Protein AF-A0A7Y9E4H7-F1 (afdb_monomer)

InterPro domains:
  IPR017517 Maleylpyruvate isomerase, mycothiol-dependent enzyme [TIGR03083] (46-193)
  IPR017520 Conserved hypothetical protein CHP03086 [TIGR03086] (47-210)
  IPR024344 Mycothiol-dependent maleylpyruvate isomerase, metal-binding domain [PF11716] (48-154)
  IPR034660 DinB/YfiT-like putative metalloenzymes [G3DSA:1.20.120.450] (36-138)
  IPR034660 DinB/YfiT-like putative metalloenzymes [SSF109854] (39-159)

Secondary structure (DSSP, 8-state):
-----------------HHHHHHTTS--------TTPPPPHHHHHHHHHHHHHHHHHTT--GGGTTSB-SSTT-BHHHHHHHHHHHHHHHHHHHTT----TTSPPPPP-S-HHHHHHHHHHHHHHHHHHHGGG--HHHHHHHHHHHHHHHHHHHHHHT------HHHHHHHHHHHHHH--TTT-TTTS-PPPP--TTS-HHHHHHHHTT---SHHHHT---

Sequence (221 aa):
MTDTRRDARSESAAGTAGGTQAAKAAQSAGTGAAPGSAPSHAVVVLSRALDQAGDVLARVHSDQLRRPTPCRDWDVARLIAHLVAAPTRFLTAVRGEEPDWSAEPPPIGTEWAQVFRNEADDLIHAWHQQGDRAEVRMVDWQTAEFAVHTWDLAQATGQSTRLDQEVAERALAFMAAGLTPENRGDAFAHEVEVEDDAPLYHRLAAYAGRQLDDAWADGTA

Structure (mmCIF, N/CA/C/O backbone):
data_AF-A0A7Y9E4H7-F1
#
_entry.id   AF-A0A7Y9E4H7-F1
#
loop_
_atom_site.group_PDB
_atom_site.id
_atom_site.type_symbol
_atom_site.label_atom_id
_atom_site.label_alt_id
_atom_site.label_comp_id
_atom_site.label_asym_id
_atom_site.label_entity_id
_atom_site.label_seq_id
_atom_site.pdbx_PDB_ins_code
_atom_site.Cartn_x
_atom_site.Cartn_y
_atom_site.Cartn_z
_atom_site.occupancy
_atom_site.B_iso_or_equiv
_atom_site.auth_seq_id
_atom_site.auth_comp_id
_atom_site.auth_asym_id
_atom_site.auth_atom_id
_atom_site.pdbx_PDB_model_num
ATOM 1 N N . MET A 1 1 ? 24.306 -38.245 39.693 1.00 40.00 1 MET A N 1
ATOM 2 C CA . MET A 1 1 ? 23.312 -37.515 40.505 1.00 40.00 1 MET A CA 1
ATOM 3 C C . MET A 1 1 ? 23.872 -36.121 40.755 1.00 40.00 1 MET A C 1
ATOM 5 O O . MET A 1 1 ? 24.442 -35.897 41.806 1.00 40.00 1 MET A O 1
ATOM 9 N N . THR A 1 2 ? 23.939 -35.196 39.790 1.00 35.84 2 THR A N 1
ATOM 10 C CA . THR A 1 2 ? 22.956 -34.835 38.741 1.00 35.84 2 THR A CA 1
ATOM 11 C C . THR A 1 2 ? 21.560 -34.602 39.310 1.00 35.84 2 THR A C 1
ATOM 13 O O . THR A 1 2 ? 20.831 -35.570 39.505 1.00 35.84 2 THR A O 1
ATOM 16 N N . ASP A 1 3 ? 21.190 -33.340 39.519 1.00 32.66 3 ASP A N 1
ATOM 17 C CA . ASP A 1 3 ? 20.269 -32.673 38.590 1.00 32.66 3 ASP A CA 1
ATOM 18 C C . ASP A 1 3 ? 20.521 -31.150 38.588 1.00 32.66 3 ASP A C 1
ATOM 20 O O . ASP A 1 3 ? 20.849 -30.568 39.622 1.00 32.66 3 ASP A O 1
ATOM 24 N N . THR A 1 4 ? 20.392 -30.524 37.420 1.00 41.50 4 THR A N 1
ATOM 25 C CA . THR A 1 4 ? 20.559 -29.083 37.193 1.00 41.50 4 THR A CA 1
ATOM 26 C C . THR A 1 4 ? 19.312 -28.599 36.467 1.00 41.50 4 THR A C 1
ATOM 28 O O . THR A 1 4 ? 19.239 -28.680 35.238 1.00 41.50 4 THR A O 1
ATOM 31 N N . ARG A 1 5 ? 18.322 -28.072 37.199 1.00 37.72 5 ARG A N 1
ATOM 32 C CA . ARG A 1 5 ? 17.156 -27.459 36.553 1.00 37.72 5 ARG A CA 1
ATOM 33 C C . ARG A 1 5 ? 17.491 -26.063 36.044 1.00 37.72 5 ARG A C 1
ATOM 35 O O . ARG A 1 5 ? 17.639 -25.105 36.792 1.00 37.72 5 ARG A O 1
ATOM 42 N N . ARG A 1 6 ? 17.648 -26.024 34.726 1.00 35.19 6 ARG A N 1
ATOM 43 C CA . ARG A 1 6 ? 17.900 -24.871 33.872 1.00 35.19 6 ARG A CA 1
ATOM 44 C C . ARG A 1 6 ? 16.559 -24.225 33.524 1.00 35.19 6 ARG A C 1
ATOM 46 O O . ARG A 1 6 ? 15.794 -24.823 32.771 1.00 35.19 6 ARG A O 1
ATOM 53 N N . ASP A 1 7 ? 16.289 -23.025 34.030 1.00 34.97 7 ASP A N 1
ATOM 54 C CA . ASP A 1 7 ? 15.145 -22.238 33.560 1.00 34.97 7 ASP A CA 1
ATOM 55 C C . ASP A 1 7 ? 15.398 -21.792 32.117 1.00 34.97 7 ASP A C 1
ATOM 57 O O . ASP A 1 7 ? 16.262 -20.958 31.836 1.00 34.97 7 ASP A O 1
ATOM 61 N N . ALA A 1 8 ? 14.650 -22.377 31.184 1.00 32.22 8 ALA A N 1
ATOM 62 C CA . ALA A 1 8 ? 14.652 -21.967 29.791 1.00 32.22 8 ALA A CA 1
ATOM 63 C C . ALA A 1 8 ? 13.715 -20.764 29.623 1.00 32.22 8 ALA A C 1
ATOM 65 O O . ALA A 1 8 ? 12.495 -20.918 29.571 1.00 32.22 8 ALA A O 1
ATOM 66 N N . ARG A 1 9 ? 14.286 -19.560 29.511 1.00 32.06 9 ARG A N 1
ATOM 67 C CA . ARG A 1 9 ? 13.560 -18.430 28.922 1.00 32.06 9 ARG A CA 1
ATOM 68 C C . ARG A 1 9 ? 13.364 -18.720 27.436 1.00 32.06 9 ARG A C 1
ATOM 70 O O . ARG A 1 9 ? 14.337 -18.948 26.725 1.00 32.06 9 ARG A O 1
ATOM 77 N N . SER A 1 10 ? 12.117 -18.711 26.985 1.00 31.67 10 SER A N 1
ATOM 78 C CA . SER A 1 10 ? 11.772 -18.735 25.567 1.00 31.67 10 SER A CA 1
ATOM 79 C C . SER A 1 10 ? 12.067 -17.365 24.954 1.00 31.67 10 SER A C 1
ATOM 81 O O . SER A 1 10 ? 11.308 -16.417 25.159 1.00 31.67 10 SER A O 1
ATOM 83 N N . GLU A 1 11 ? 13.172 -17.253 24.224 1.00 28.88 11 GLU A N 1
ATOM 84 C CA . GLU A 1 11 ? 13.438 -16.093 23.375 1.00 28.88 11 GLU A CA 1
ATOM 85 C C . GLU A 1 11 ? 12.547 -16.182 22.130 1.00 28.88 11 GLU A C 1
ATOM 87 O O . GLU A 1 11 ? 12.664 -17.113 21.334 1.00 28.88 11 GLU A O 1
ATOM 92 N N . SER A 1 12 ? 11.624 -15.229 21.984 1.00 31.84 12 SER A N 1
ATOM 93 C CA . SER A 1 12 ? 10.852 -15.063 20.752 1.00 31.84 12 SER A CA 1
ATOM 94 C C . SER A 1 12 ? 11.709 -14.299 19.747 1.00 31.84 12 SER A C 1
ATOM 96 O O . SER A 1 12 ? 11.997 -13.118 19.951 1.00 31.84 12 SER A O 1
ATOM 98 N N . ALA A 1 13 ? 12.147 -14.973 18.686 1.00 27.62 13 ALA A N 1
ATOM 99 C CA . ALA A 1 13 ? 12.862 -14.333 17.591 1.00 27.62 13 ALA A CA 1
ATOM 100 C C . ALA A 1 13 ? 11.860 -13.584 16.699 1.00 27.62 13 ALA A C 1
ATOM 102 O O . ALA A 1 13 ? 11.118 -14.198 15.936 1.00 27.62 13 ALA A O 1
ATOM 103 N N . ALA A 1 14 ? 11.837 -12.253 16.798 1.00 32.34 14 ALA A N 1
ATOM 104 C CA . ALA A 1 14 ? 11.083 -11.415 15.874 1.00 32.34 14 ALA A CA 1
ATOM 105 C C . ALA A 1 14 ? 11.707 -11.506 14.468 1.00 32.34 14 ALA A C 1
ATOM 107 O O . ALA A 1 14 ? 12.864 -11.131 14.277 1.00 32.34 14 ALA A O 1
ATOM 108 N N . GLY A 1 15 ? 10.951 -12.020 13.495 1.00 31.22 15 GLY A N 1
ATOM 109 C CA . GLY A 1 15 ? 11.410 -12.167 12.113 1.00 31.22 15 GLY A CA 1
ATOM 110 C C . GLY A 1 15 ? 11.524 -10.818 11.400 1.00 31.22 15 GLY A C 1
ATOM 111 O O . GLY A 1 15 ? 10.524 -10.138 11.193 1.00 31.22 15 GLY A O 1
ATOM 112 N N . THR A 1 16 ? 12.741 -10.441 11.004 1.00 39.91 16 THR A N 1
ATOM 113 C CA . THR A 1 16 ? 13.072 -9.158 10.346 1.00 39.91 16 THR A CA 1
ATOM 114 C C . THR A 1 16 ? 13.624 -9.326 8.920 1.00 39.91 16 THR A C 1
ATOM 116 O O . THR A 1 16 ? 14.211 -8.407 8.355 1.00 39.91 16 THR A O 1
ATOM 119 N N . ALA A 1 17 ? 13.446 -10.501 8.304 1.00 37.03 17 ALA A N 1
ATOM 120 C CA . ALA A 1 17 ? 14.095 -10.857 7.035 1.00 37.03 17 ALA A CA 1
ATOM 121 C C . ALA A 1 17 ? 13.479 -10.221 5.766 1.00 37.03 17 ALA A C 1
ATOM 123 O O . ALA A 1 17 ? 14.134 -10.193 4.724 1.00 37.03 17 ALA A O 1
ATOM 124 N N . GLY A 1 18 ? 12.246 -9.706 5.845 1.00 36.25 18 GLY A N 1
ATOM 125 C CA . GLY A 1 18 ? 11.418 -9.327 4.691 1.00 36.25 18 GLY A CA 1
ATOM 126 C C . GLY A 1 18 ? 12.025 -8.321 3.715 1.00 36.25 18 GLY A C 1
ATOM 127 O O . GLY A 1 18 ? 12.368 -8.673 2.584 1.00 36.25 18 GLY A O 1
ATOM 128 N N . GLY A 1 19 ? 12.171 -7.065 4.151 1.00 36.81 19 GLY A N 1
ATOM 129 C CA . GLY A 1 19 ? 12.617 -5.970 3.277 1.00 36.81 19 GLY A CA 1
ATOM 130 C C . GLY A 1 19 ? 13.996 -6.216 2.653 1.00 36.81 19 GLY A C 1
ATOM 131 O O . GLY A 1 19 ? 14.230 -5.891 1.491 1.00 36.81 19 GLY A O 1
ATOM 132 N N . THR A 1 20 ? 14.887 -6.890 3.384 1.00 42.06 20 THR A N 1
ATOM 133 C CA . THR A 1 20 ? 16.251 -7.219 2.942 1.00 42.06 20 THR A CA 1
ATOM 134 C C . THR A 1 20 ? 16.289 -8.184 1.752 1.00 42.06 20 THR A C 1
ATOM 136 O O . THR A 1 20 ? 17.256 -8.171 0.986 1.00 42.06 20 THR A O 1
ATOM 139 N N . GLN A 1 21 ? 15.275 -9.039 1.581 1.00 41.25 21 GLN A N 1
ATOM 140 C CA . GLN A 1 21 ? 15.249 -10.034 0.505 1.00 41.25 21 GLN A CA 1
ATOM 141 C C . GLN A 1 21 ? 14.681 -9.453 -0.799 1.00 41.25 21 GLN A C 1
ATOM 143 O O . GLN A 1 21 ? 15.264 -9.686 -1.858 1.00 41.25 21 GLN A O 1
ATOM 148 N N . ALA A 1 22 ? 13.648 -8.606 -0.720 1.00 40.47 22 ALA A N 1
ATOM 149 C CA . ALA A 1 22 ? 13.145 -7.842 -1.867 1.00 40.47 22 ALA A CA 1
ATOM 150 C C . ALA A 1 22 ? 14.181 -6.820 -2.381 1.00 40.47 22 ALA A C 1
ATOM 152 O O . ALA A 1 22 ? 14.473 -6.774 -3.578 1.00 40.47 22 ALA A O 1
ATOM 153 N N . ALA A 1 23 ? 14.828 -6.073 -1.476 1.00 38.12 23 ALA A N 1
ATOM 154 C CA . ALA A 1 23 ? 15.816 -5.042 -1.820 1.00 38.12 23 ALA A CA 1
ATOM 155 C C . ALA A 1 23 ? 17.041 -5.570 -2.599 1.00 38.12 23 ALA A C 1
ATOM 157 O O . ALA A 1 23 ? 17.666 -4.827 -3.361 1.00 38.12 23 ALA A O 1
ATOM 158 N N . LYS A 1 24 ? 17.388 -6.858 -2.448 1.00 36.28 24 LYS A N 1
ATOM 159 C CA . LYS A 1 24 ? 18.502 -7.500 -3.172 1.00 36.28 24 LYS A CA 1
ATOM 160 C C . LYS A 1 24 ? 18.203 -7.789 -4.646 1.00 36.28 24 LYS A C 1
ATOM 162 O O . LYS A 1 24 ? 19.140 -8.006 -5.409 1.00 36.28 24 LYS A O 1
ATOM 167 N N . ALA A 1 25 ? 16.938 -7.779 -5.067 1.00 40.50 25 ALA A N 1
ATOM 168 C CA . ALA A 1 25 ? 16.544 -8.102 -6.440 1.00 40.50 25 ALA A CA 1
ATOM 169 C C . ALA A 1 25 ? 16.564 -6.898 -7.409 1.00 40.50 25 ALA A C 1
ATOM 171 O O . ALA A 1 25 ? 16.335 -7.091 -8.607 1.00 40.50 25 ALA A O 1
ATOM 172 N N . ALA A 1 26 ? 16.808 -5.677 -6.915 1.00 40.12 26 ALA A N 1
ATOM 173 C CA . ALA A 1 26 ? 16.681 -4.421 -7.671 1.00 40.12 26 ALA A CA 1
ATOM 174 C C . ALA A 1 26 ? 18.017 -3.783 -8.123 1.00 40.12 26 ALA A C 1
ATOM 176 O O . ALA A 1 26 ? 18.019 -2.796 -8.841 1.00 40.12 26 ALA A O 1
ATOM 177 N N . GLN A 1 27 ? 19.181 -4.304 -7.728 1.00 37.53 27 GLN A N 1
ATOM 178 C CA . GLN A 1 27 ? 20.438 -3.543 -7.841 1.00 37.53 27 GLN A CA 1
ATOM 179 C C . GLN A 1 27 ? 21.260 -3.850 -9.113 1.00 37.53 27 GLN A C 1
ATOM 181 O O . GLN A 1 27 ? 22.191 -4.652 -9.055 1.00 37.53 27 GLN A O 1
ATOM 186 N N . SER A 1 28 ? 20.997 -3.161 -10.240 1.00 33.50 28 SER A N 1
ATOM 187 C CA . SER A 1 28 ? 21.985 -3.026 -11.342 1.00 33.50 28 SER A CA 1
ATOM 188 C C . SER A 1 28 ? 21.694 -1.909 -12.381 1.00 33.50 28 SER A C 1
ATOM 190 O O . SER A 1 28 ? 20.863 -2.134 -13.250 1.00 33.50 28 SER A O 1
ATOM 192 N N . ALA A 1 29 ? 22.455 -0.791 -12.329 1.00 41.09 29 ALA A N 1
ATOM 193 C CA . ALA A 1 29 ? 22.808 0.227 -13.374 1.00 41.09 29 ALA A CA 1
ATOM 194 C C . ALA A 1 29 ? 21.744 0.686 -14.429 1.00 41.09 29 ALA A C 1
ATOM 196 O O . ALA A 1 29 ? 21.085 -0.130 -15.048 1.00 41.09 29 ALA A O 1
ATOM 197 N N . GLY A 1 30 ? 21.552 1.958 -14.829 1.00 33.53 30 GLY A N 1
ATOM 198 C CA . GLY A 1 30 ? 22.452 3.126 -14.959 1.00 33.53 30 GLY A CA 1
ATOM 199 C C . GLY A 1 30 ? 22.575 3.558 -16.453 1.00 33.53 30 GLY A C 1
ATOM 200 O O . GLY A 1 30 ? 22.536 2.693 -17.316 1.00 33.53 30 GLY A O 1
ATOM 201 N N . THR A 1 31 ? 22.726 4.825 -16.891 1.00 35.41 31 THR A N 1
ATOM 202 C CA . THR A 1 31 ? 22.898 6.135 -16.214 1.00 35.41 31 THR A CA 1
ATOM 203 C C . THR A 1 31 ? 22.593 7.345 -17.150 1.00 35.41 31 THR A C 1
ATOM 205 O O . THR A 1 31 ? 23.155 7.399 -18.239 1.00 35.41 31 THR A O 1
ATOM 208 N N . GLY A 1 32 ? 21.886 8.390 -16.675 1.00 37.16 32 GLY A N 1
ATOM 209 C CA . GLY A 1 32 ? 22.020 9.799 -17.149 1.00 37.16 32 GLY A CA 1
ATOM 210 C C . GLY A 1 32 ? 21.119 10.333 -18.293 1.00 37.16 32 GLY A C 1
ATOM 211 O O . GLY A 1 32 ? 21.291 9.938 -19.439 1.00 37.16 32 GLY A O 1
ATOM 212 N N . ALA A 1 33 ? 20.254 11.327 -18.004 1.00 39.59 33 ALA A N 1
ATOM 213 C CA . ALA A 1 33 ? 19.541 12.182 -18.981 1.00 39.59 33 ALA A CA 1
ATOM 214 C C . ALA A 1 33 ? 19.033 13.507 -18.338 1.00 39.59 33 ALA A C 1
ATOM 216 O O . ALA A 1 33 ? 19.256 13.731 -17.148 1.00 39.59 33 ALA A O 1
ATOM 217 N N . ALA A 1 34 ? 18.427 14.398 -19.138 1.00 35.53 34 ALA A N 1
ATOM 218 C CA . ALA A 1 34 ? 18.193 15.830 -18.863 1.00 35.53 34 ALA A CA 1
ATOM 219 C C . ALA A 1 34 ? 16.843 16.178 -18.173 1.00 35.53 34 ALA A C 1
ATOM 221 O O . ALA A 1 34 ? 15.894 15.404 -18.274 1.00 35.53 34 ALA A O 1
ATOM 222 N N . PRO A 1 35 ? 16.712 17.358 -17.522 1.00 40.03 35 PRO A N 1
ATOM 223 C CA . PRO A 1 35 ? 15.463 17.776 -16.876 1.00 40.03 35 PRO A CA 1
ATOM 224 C C . PRO A 1 35 ? 14.371 18.174 -17.885 1.00 40.03 35 PRO A C 1
ATOM 226 O O . PRO A 1 35 ? 14.614 18.998 -18.768 1.00 40.03 35 PRO A O 1
ATOM 229 N N . GLY A 1 36 ? 13.150 17.657 -17.694 1.00 47.09 36 GLY A N 1
ATOM 230 C CA . GLY A 1 36 ? 11.939 18.144 -18.374 1.00 47.09 36 GLY A CA 1
ATOM 231 C C . GLY A 1 36 ? 11.057 17.104 -19.077 1.00 47.09 36 GLY A C 1
ATOM 232 O O . GLY A 1 36 ? 10.118 17.513 -19.760 1.00 47.09 36 GLY A O 1
ATOM 233 N N . SER A 1 37 ? 11.317 15.797 -18.951 1.00 54.16 37 SER A N 1
ATOM 234 C CA . SER A 1 37 ? 10.385 14.774 -19.451 1.00 54.16 37 SER A CA 1
ATOM 235 C C . SER A 1 37 ? 9.162 14.611 -18.537 1.00 54.16 37 SER A C 1
ATOM 237 O O . SER A 1 37 ? 9.192 14.945 -17.351 1.00 54.16 37 SER A O 1
ATOM 239 N N . ALA A 1 38 ? 8.053 14.132 -19.107 1.00 59.06 38 ALA A N 1
ATOM 240 C CA . ALA A 1 38 ? 6.873 13.761 -18.328 1.00 59.06 38 ALA A CA 1
ATOM 241 C C . ALA A 1 38 ? 7.191 12.544 -17.435 1.00 59.06 38 ALA A C 1
ATOM 243 O O . ALA A 1 38 ? 7.988 11.698 -17.851 1.00 59.06 38 ALA A O 1
ATOM 244 N N . PRO A 1 39 ? 6.576 12.416 -16.243 1.00 64.69 39 PRO A N 1
ATOM 245 C CA . PRO A 1 39 ? 6.778 11.247 -15.394 1.00 64.69 39 PRO A CA 1
ATOM 246 C C . PRO A 1 39 ? 6.479 9.955 -16.151 1.00 64.69 39 PRO A C 1
ATOM 248 O O . PRO A 1 39 ? 5.513 9.872 -16.915 1.00 64.69 39 PRO A O 1
ATOM 251 N N . SER A 1 40 ? 7.299 8.929 -15.916 1.00 84.62 40 SER A N 1
ATOM 252 C CA . SER A 1 40 ? 7.021 7.604 -16.461 1.00 84.62 40 SER A CA 1
ATOM 253 C C . SER A 1 40 ? 5.686 7.094 -15.913 1.00 84.62 40 SER A C 1
ATOM 255 O O . SER A 1 40 ? 5.302 7.389 -14.779 1.00 84.62 40 SER A O 1
ATOM 257 N N . HIS A 1 41 ? 4.972 6.297 -16.710 1.00 92.50 41 HIS A N 1
ATOM 258 C CA . HIS A 1 41 ? 3.661 5.768 -16.318 1.00 92.50 41 HIS A CA 1
ATOM 259 C C . HIS A 1 41 ? 3.702 4.994 -14.988 1.00 92.50 41 HIS A C 1
ATOM 261 O O . HIS A 1 41 ? 2.767 5.069 -14.198 1.00 92.50 41 HIS A O 1
ATOM 267 N N . ALA A 1 42 ? 4.824 4.330 -14.689 1.00 95.00 42 ALA A N 1
ATOM 268 C CA . ALA A 1 42 ? 5.050 3.679 -13.400 1.00 95.00 42 ALA A CA 1
ATOM 269 C C . ALA A 1 42 ? 5.000 4.673 -12.223 1.00 95.00 42 ALA A C 1
ATOM 271 O O . ALA A 1 42 ? 4.349 4.390 -11.223 1.00 95.00 42 ALA A O 1
ATOM 272 N N . VAL A 1 43 ? 5.612 5.860 -12.347 1.00 96.56 43 VAL A N 1
ATOM 273 C CA . VAL A 1 43 ? 5.583 6.898 -11.294 1.00 96.56 43 VAL A CA 1
ATOM 274 C C . VAL A 1 43 ? 4.168 7.463 -11.120 1.00 96.56 43 VAL A C 1
ATOM 276 O O . VAL A 1 43 ? 3.743 7.723 -9.998 1.00 96.56 43 VAL A O 1
ATOM 279 N N . VAL A 1 44 ? 3.395 7.570 -12.206 1.00 96.62 44 VAL A N 1
ATOM 280 C CA . VAL A 1 44 ? 1.976 7.976 -12.155 1.00 96.62 44 VAL A CA 1
ATOM 281 C C . VAL A 1 44 ? 1.102 6.932 -11.442 1.00 96.62 44 VAL A C 1
ATOM 283 O O . VAL A 1 44 ? 0.135 7.300 -10.775 1.00 96.62 44 VAL A O 1
ATOM 286 N N . VAL A 1 45 ? 1.413 5.637 -11.559 1.00 98.19 45 VAL A N 1
ATOM 287 C CA . VAL A 1 45 ? 0.708 4.579 -10.809 1.00 98.19 45 VAL A CA 1
ATOM 288 C C . VAL A 1 45 ? 1.174 4.529 -9.350 1.00 98.19 45 VAL A C 1
ATOM 290 O O . VAL A 1 45 ? 0.330 4.426 -8.464 1.00 98.19 45 VAL A O 1
ATOM 293 N N . LEU A 1 46 ? 2.469 4.714 -9.070 1.00 98.56 46 LEU A N 1
ATOM 294 C CA . LEU A 1 46 ? 2.979 4.843 -7.699 1.00 98.56 46 LEU A CA 1
ATOM 295 C C . LEU A 1 46 ? 2.334 6.024 -6.956 1.00 98.56 46 LEU A C 1
ATOM 297 O O . LEU A 1 46 ? 1.944 5.867 -5.803 1.00 98.56 46 LEU A O 1
ATOM 301 N N . SER A 1 47 ? 2.166 7.180 -7.610 1.00 98.56 47 SER A N 1
ATOM 302 C CA . SER A 1 47 ? 1.463 8.330 -7.021 1.00 98.56 47 SER A CA 1
ATOM 303 C C . SER A 1 47 ? 0.053 7.941 -6.578 1.00 98.56 47 SER A C 1
ATOM 305 O O . SER A 1 47 ? -0.320 8.190 -5.439 1.00 98.56 47 SER A O 1
ATOM 307 N N . ARG A 1 48 ? -0.696 7.229 -7.432 1.00 98.69 48 ARG A N 1
ATOM 308 C CA . ARG A 1 48 ? -2.047 6.744 -7.107 1.00 98.69 48 ARG A CA 1
ATOM 309 C C . ARG A 1 48 ? -2.051 5.701 -5.987 1.00 98.69 48 ARG A C 1
ATOM 3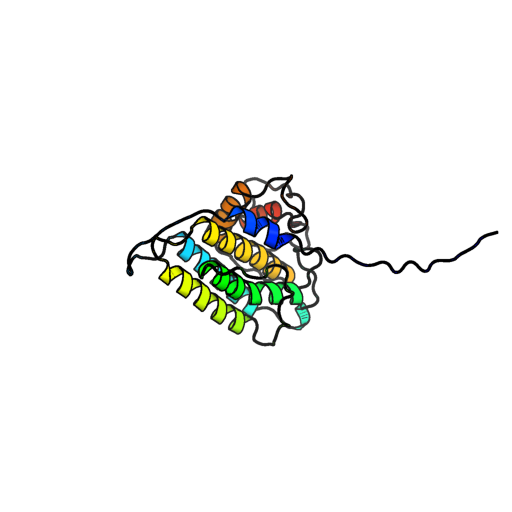11 O O . ARG A 1 48 ? -2.961 5.714 -5.162 1.00 98.69 48 ARG A O 1
ATOM 318 N N . ALA A 1 49 ? -1.029 4.843 -5.917 1.00 98.81 49 ALA A N 1
ATOM 319 C CA . ALA A 1 49 ? -0.841 3.886 -4.824 1.00 98.81 49 ALA A CA 1
ATOM 320 C C . ALA A 1 49 ? -0.592 4.585 -3.472 1.00 98.81 49 ALA A C 1
ATOM 322 O O . ALA A 1 49 ? -1.123 4.153 -2.449 1.00 98.81 49 ALA A O 1
ATOM 323 N N . LEU A 1 50 ? 0.169 5.684 -3.473 1.00 98.88 50 LEU A N 1
ATOM 324 C CA . LEU A 1 50 ? 0.391 6.531 -2.300 1.00 98.88 50 LEU A CA 1
ATOM 325 C C . LEU A 1 50 ? -0.876 7.313 -1.922 1.00 98.88 50 LEU A C 1
ATOM 327 O O . LEU A 1 50 ? -1.256 7.314 -0.753 1.00 98.88 50 LEU A O 1
ATOM 331 N N . ASP A 1 51 ? -1.575 7.912 -2.889 1.00 98.75 51 ASP A N 1
ATOM 332 C CA . ASP A 1 51 ? -2.816 8.657 -2.649 1.00 98.75 51 ASP A CA 1
ATOM 333 C C . ASP A 1 51 ? -3.854 7.783 -1.927 1.00 98.75 51 ASP A C 1
ATOM 335 O O . ASP A 1 51 ? -4.329 8.151 -0.850 1.00 98.75 51 ASP A O 1
ATOM 339 N N . GLN A 1 52 ? -4.143 6.583 -2.452 1.00 98.44 52 GLN A N 1
ATOM 340 C CA . GLN A 1 52 ? -5.101 5.661 -1.826 1.00 98.44 52 GLN A CA 1
ATOM 341 C C . GLN A 1 52 ? -4.645 5.177 -0.436 1.00 98.44 52 GLN A C 1
ATOM 343 O O . GLN A 1 52 ? -5.483 5.006 0.453 1.00 98.44 52 GLN A O 1
ATOM 348 N N . ALA A 1 53 ? -3.335 5.009 -0.211 1.00 98.81 53 ALA A N 1
ATOM 349 C CA . ALA A 1 53 ? -2.784 4.651 1.096 1.00 98.81 53 ALA A CA 1
ATOM 350 C C . ALA A 1 53 ? -3.025 5.767 2.124 1.00 98.81 53 ALA A C 1
ATOM 352 O O . ALA A 1 53 ? -3.528 5.513 3.220 1.00 98.81 53 ALA A O 1
ATOM 353 N N . GLY A 1 54 ? -2.744 7.021 1.752 1.00 98.75 54 GLY A N 1
ATOM 354 C CA . GLY A 1 54 ? -3.009 8.199 2.581 1.00 98.75 54 GLY A CA 1
ATOM 355 C C . GLY A 1 54 ? -4.499 8.389 2.884 1.00 98.75 54 GLY A C 1
ATOM 356 O O . GLY A 1 54 ? -4.865 8.850 3.971 1.00 98.75 54 GLY A O 1
ATOM 357 N N . ASP A 1 55 ? -5.360 8.006 1.945 1.00 98.62 55 ASP A N 1
ATOM 358 C CA . ASP A 1 55 ? -6.815 8.044 2.065 1.00 98.62 55 ASP A CA 1
ATOM 359 C C . ASP A 1 55 ? -7.354 6.990 3.050 1.00 98.62 55 ASP A C 1
ATOM 361 O O . ASP A 1 55 ? -8.214 7.294 3.880 1.00 98.62 55 ASP A O 1
ATOM 365 N N . VAL A 1 56 ? -6.832 5.759 3.008 1.00 98.69 56 VAL A N 1
ATOM 366 C CA . VAL A 1 56 ? -7.172 4.692 3.970 1.00 98.69 56 VAL A CA 1
ATOM 367 C C . VAL A 1 56 ? -6.613 5.015 5.361 1.00 98.69 56 VAL A C 1
ATOM 369 O O . VAL A 1 56 ? -7.329 4.879 6.355 1.00 98.69 56 VAL A O 1
ATOM 372 N N . LEU A 1 57 ? -5.379 5.530 5.442 1.00 98.62 57 LEU A N 1
ATOM 373 C CA . LEU A 1 57 ? -4.748 5.996 6.685 1.00 98.62 57 LEU A CA 1
ATOM 374 C C . LEU A 1 57 ? -5.550 7.109 7.376 1.00 98.62 57 LEU A C 1
ATOM 376 O O . LEU A 1 57 ? -5.664 7.118 8.602 1.00 98.62 57 LEU A O 1
ATOM 380 N N . ALA A 1 58 ? -6.122 8.040 6.607 1.00 98.31 58 ALA A N 1
ATOM 381 C CA . ALA A 1 58 ? -6.913 9.155 7.134 1.00 98.31 58 ALA A CA 1
ATOM 382 C C . ALA A 1 58 ? -8.261 8.733 7.748 1.00 98.31 58 ALA A C 1
ATOM 384 O O . ALA A 1 58 ? -8.868 9.517 8.474 1.00 98.31 58 ALA A O 1
ATOM 385 N N . ARG A 1 59 ? -8.728 7.513 7.458 1.00 97.88 59 ARG A N 1
ATOM 386 C CA . ARG A 1 59 ? -10.005 6.960 7.938 1.00 97.88 59 ARG A CA 1
ATOM 387 C C . ARG A 1 59 ? -9.847 5.984 9.110 1.00 97.88 59 ARG A C 1
ATOM 389 O O . ARG A 1 59 ? -10.851 5.485 9.611 1.00 97.88 59 ARG A O 1
ATOM 396 N N . VAL A 1 60 ? -8.620 5.719 9.570 1.00 98.25 60 VAL A N 1
ATOM 397 C CA . VAL A 1 60 ? -8.393 4.857 10.740 1.00 98.25 60 VAL A CA 1
ATOM 398 C C . VAL A 1 60 ? -8.774 5.582 12.031 1.00 98.25 60 VAL A C 1
ATOM 400 O O . VAL A 1 60 ? -8.340 6.704 12.283 1.00 98.25 60 VAL A O 1
ATOM 403 N N . HIS A 1 61 ? -9.532 4.908 12.892 1.00 95.75 61 HIS A N 1
ATOM 404 C CA . HIS A 1 61 ? -9.862 5.380 14.234 1.00 95.75 61 HIS A CA 1
ATOM 405 C C . HIS A 1 61 ? -8.938 4.768 15.302 1.00 95.75 61 HIS A C 1
ATOM 407 O O . HIS A 1 61 ? -8.467 3.634 15.190 1.00 95.75 61 HIS A O 1
ATOM 413 N N . SER 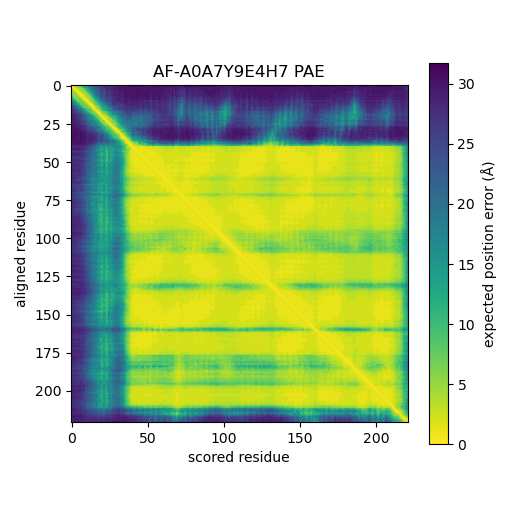A 1 62 ? -8.671 5.515 16.377 1.00 95.75 62 SER A N 1
ATOM 414 C CA . SER A 1 62 ? -7.693 5.130 17.407 1.00 95.75 62 SER A CA 1
ATOM 415 C C . SER A 1 62 ? -8.093 3.903 18.245 1.00 95.75 62 SER A C 1
ATOM 417 O O . SER A 1 62 ? -7.232 3.253 18.838 1.00 95.75 62 SER A O 1
ATOM 419 N N . ASP A 1 63 ? -9.375 3.534 18.268 1.00 96.75 63 ASP A N 1
ATOM 420 C CA . ASP A 1 63 ? -9.876 2.296 18.875 1.00 96.75 63 ASP A CA 1
ATOM 421 C C . ASP A 1 63 ? -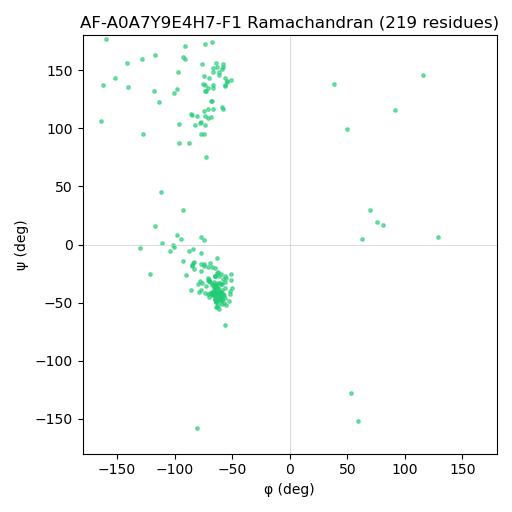9.557 1.045 18.032 1.00 96.75 63 ASP A C 1
ATOM 423 O O . ASP A 1 63 ? -9.549 -0.072 18.555 1.00 96.75 63 ASP A O 1
ATOM 427 N N . GLN A 1 64 ? -9.233 1.222 16.747 1.00 97.56 64 GLN A N 1
ATOM 428 C CA . GLN A 1 64 ? -8.881 0.144 15.819 1.00 97.56 64 GLN A CA 1
ATOM 429 C C . GLN A 1 64 ? -7.410 -0.280 15.917 1.00 97.56 64 GLN A C 1
ATOM 431 O O . GLN A 1 64 ? -7.065 -1.357 15.444 1.00 97.56 64 GLN A O 1
ATOM 436 N N . LEU A 1 65 ? -6.551 0.517 16.563 1.00 97.62 65 LEU A N 1
ATOM 437 C CA . LEU A 1 65 ? -5.088 0.355 16.558 1.00 97.62 65 LEU A CA 1
ATOM 438 C C . LEU A 1 65 ? -4.577 -1.021 17.026 1.00 97.62 65 LEU A C 1
ATOM 440 O O . LEU A 1 65 ? -3.518 -1.447 16.586 1.00 97.62 65 LEU A O 1
ATOM 444 N N . ARG A 1 66 ? -5.324 -1.731 17.884 1.00 97.69 66 ARG A N 1
ATOM 445 C CA . ARG A 1 66 ? -4.966 -3.080 18.373 1.00 97.69 66 ARG A CA 1
ATOM 446 C C . ARG A 1 66 ? -5.654 -4.228 17.620 1.00 97.69 66 ARG A C 1
ATOM 448 O O . ARG A 1 66 ? -5.616 -5.364 18.090 1.00 97.69 66 ARG A O 1
ATOM 455 N N . ARG A 1 67 ? -6.363 -3.954 16.520 1.00 97.12 67 ARG A N 1
ATOM 456 C CA . ARG A 1 67 ? -6.961 -5.014 15.693 1.00 97.12 67 ARG A CA 1
ATOM 457 C C . ARG A 1 67 ? -5.849 -5.781 14.964 1.00 97.12 67 ARG A C 1
ATOM 459 O O . ARG A 1 67 ? -4.880 -5.143 14.550 1.00 97.12 67 ARG A O 1
ATOM 466 N N . PRO A 1 68 ? -5.972 -7.110 14.795 1.00 96.25 68 PRO A N 1
ATOM 467 C CA . PRO A 1 68 ? -5.072 -7.865 13.931 1.00 96.25 68 PRO A CA 1
ATOM 468 C C . PRO A 1 68 ? -5.232 -7.410 12.476 1.00 96.25 68 PRO A C 1
ATOM 470 O O . PRO A 1 68 ? -6.288 -6.901 12.095 1.00 96.25 68 PRO A O 1
ATOM 473 N N . THR A 1 69 ? -4.199 -7.626 11.665 1.00 95.88 69 THR A N 1
ATOM 474 C CA . THR A 1 69 ? -4.235 -7.378 10.216 1.00 95.88 69 THR A CA 1
ATOM 475 C C . THR A 1 69 ? -4.023 -8.683 9.436 1.00 95.88 69 THR A C 1
ATOM 477 O O . THR A 1 69 ? -3.539 -9.658 10.018 1.00 95.88 69 THR A O 1
ATOM 480 N N . PRO A 1 70 ? -4.350 -8.736 8.130 1.00 94.31 70 PRO A N 1
ATOM 481 C CA . PRO A 1 70 ? -4.002 -9.880 7.283 1.00 94.31 70 PRO A CA 1
ATOM 482 C C . PRO A 1 70 ? -2.482 -10.091 7.145 1.00 94.31 70 PRO A C 1
ATOM 484 O O . PRO A 1 70 ? -2.034 -11.214 6.903 1.00 94.31 70 PRO A O 1
ATOM 487 N N . CYS A 1 71 ? -1.671 -9.045 7.350 1.00 94.06 71 CYS A N 1
ATOM 488 C CA . CYS A 1 71 ? -0.236 -9.193 7.567 1.00 94.06 71 CYS A CA 1
ATOM 489 C C . CYS A 1 71 ? -0.002 -9.803 8.958 1.00 94.06 71 CYS A C 1
ATOM 491 O O . CYS A 1 71 ? -0.222 -9.155 9.985 1.00 94.06 71 CYS A O 1
ATOM 493 N N . ARG A 1 72 ? 0.426 -11.073 9.007 1.00 89.62 72 ARG A N 1
ATOM 494 C CA . ARG A 1 72 ? 0.587 -11.785 10.283 1.00 89.62 72 ARG A CA 1
ATOM 495 C C . ARG A 1 72 ? 1.562 -11.065 11.221 1.00 89.62 72 ARG A C 1
ATOM 497 O O . ARG A 1 72 ? 2.457 -10.346 10.786 1.00 89.62 72 ARG A O 1
ATOM 504 N N . ASP A 1 73 ? 1.398 -11.306 12.519 1.00 89.69 73 ASP A N 1
ATOM 505 C CA . ASP A 1 73 ? 2.223 -10.739 13.595 1.00 89.69 73 ASP A CA 1
ATOM 506 C C . ASP A 1 73 ? 2.169 -9.193 13.710 1.00 89.69 73 ASP A C 1
ATOM 508 O O . ASP A 1 73 ? 2.893 -8.609 14.522 1.00 89.69 73 ASP A O 1
ATOM 512 N N . TRP A 1 74 ? 1.328 -8.515 12.914 1.00 94.94 74 TRP A N 1
ATOM 513 C CA . TRP A 1 74 ? 1.148 -7.061 12.912 1.00 94.94 74 TRP A CA 1
ATOM 514 C C . TRP A 1 74 ? -0.288 -6.690 13.302 1.00 94.94 74 TRP A C 1
ATOM 516 O O . TRP A 1 74 ? -1.264 -7.222 12.760 1.00 94.94 74 TRP A O 1
ATOM 526 N N . ASP A 1 75 ? -0.409 -5.739 14.228 1.00 97.06 75 ASP A N 1
ATOM 527 C CA . ASP A 1 75 ? -1.649 -5.010 14.480 1.00 97.06 75 ASP A CA 1
ATOM 528 C C . ASP A 1 75 ? -1.721 -3.737 13.617 1.00 97.06 75 ASP A C 1
ATOM 530 O O . ASP A 1 75 ? -0.760 -3.349 12.943 1.00 97.06 75 ASP A O 1
ATOM 534 N N . VAL A 1 76 ? -2.885 -3.084 13.619 1.00 97.94 76 VAL A N 1
ATOM 535 C CA . VAL A 1 76 ? -3.113 -1.844 12.860 1.00 97.94 76 VAL A CA 1
ATOM 536 C C . VAL A 1 76 ? -2.096 -0.756 13.232 1.00 97.94 76 VAL A C 1
ATOM 538 O O . VAL A 1 76 ? -1.623 -0.048 12.347 1.00 97.94 76 VAL A O 1
ATOM 541 N N . ALA A 1 77 ? -1.703 -0.634 14.504 1.00 97.88 77 ALA A N 1
ATOM 542 C CA . ALA A 1 77 ? -0.686 0.328 14.930 1.00 97.88 77 ALA A CA 1
ATOM 543 C C . ALA A 1 77 ? 0.673 0.072 14.263 1.00 97.88 77 ALA A C 1
ATOM 545 O O . ALA A 1 77 ? 1.290 1.015 13.759 1.00 97.88 77 ALA A O 1
ATOM 546 N N . ARG A 1 78 ? 1.125 -1.188 14.216 1.00 97.25 78 ARG A N 1
ATOM 547 C CA . ARG A 1 78 ? 2.383 -1.559 13.557 1.00 97.25 78 ARG A CA 1
ATOM 548 C C . ARG A 1 78 ? 2.325 -1.364 12.044 1.00 97.25 78 ARG A C 1
ATOM 550 O O . ARG A 1 78 ? 3.277 -0.836 11.473 1.00 97.25 78 ARG A O 1
ATOM 557 N N . LEU A 1 79 ? 1.207 -1.721 11.413 1.00 97.75 79 LEU A N 1
ATOM 558 C CA . LEU A 1 79 ? 1.000 -1.525 9.977 1.00 97.75 79 LEU A CA 1
ATOM 559 C C . LEU A 1 79 ? 1.010 -0.036 9.591 1.00 97.75 79 LEU A C 1
ATOM 561 O O . LEU A 1 79 ? 1.651 0.336 8.610 1.00 97.75 79 LEU A O 1
ATOM 565 N N . ILE A 1 80 ? 0.389 0.835 10.396 1.00 98.56 80 ILE A N 1
ATOM 566 C CA . ILE A 1 80 ? 0.475 2.294 10.216 1.00 98.56 80 ILE A CA 1
ATOM 567 C C . ILE A 1 80 ? 1.916 2.774 10.383 1.00 98.56 80 ILE A C 1
ATOM 569 O O . ILE A 1 80 ? 2.396 3.536 9.549 1.00 98.56 80 ILE A O 1
ATOM 573 N N . ALA A 1 81 ? 2.623 2.329 11.427 1.00 98.00 81 ALA A N 1
ATOM 574 C CA . ALA A 1 81 ? 4.011 2.725 11.660 1.00 98.00 81 ALA A CA 1
ATOM 575 C C . ALA A 1 81 ? 4.912 2.358 10.466 1.00 98.00 81 ALA A C 1
ATOM 577 O O . ALA A 1 81 ? 5.719 3.173 10.020 1.00 98.00 81 ALA A O 1
ATOM 578 N N . HIS A 1 82 ? 4.724 1.158 9.908 1.00 97.44 82 HIS A N 1
ATOM 579 C CA . HIS A 1 82 ? 5.416 0.707 8.705 1.00 97.44 82 HIS A CA 1
ATOM 580 C C . HIS A 1 82 ? 5.078 1.570 7.480 1.00 97.44 82 HIS A C 1
ATOM 582 O O . HIS A 1 82 ? 5.991 2.115 6.859 1.00 97.44 82 HIS A O 1
ATOM 588 N N . LEU A 1 83 ? 3.788 1.751 7.167 1.00 98.00 83 LEU A N 1
ATOM 589 C CA . LEU A 1 83 ? 3.335 2.568 6.034 1.00 98.00 83 LEU A CA 1
ATOM 590 C C . LEU A 1 83 ? 3.855 4.009 6.114 1.00 98.00 83 LEU A C 1
ATOM 592 O O . LEU A 1 83 ? 4.330 4.532 5.114 1.00 98.00 83 LEU A O 1
ATOM 596 N N . VAL A 1 84 ? 3.822 4.634 7.296 1.00 98.06 84 VAL A N 1
ATOM 597 C CA . VAL A 1 84 ? 4.327 6.001 7.527 1.00 98.06 84 VAL A CA 1
ATOM 598 C C . VAL A 1 84 ? 5.842 6.101 7.312 1.00 98.06 84 VAL A C 1
ATOM 600 O O . VAL A 1 84 ? 6.311 7.114 6.807 1.00 98.06 84 VAL A O 1
ATOM 603 N N . ALA A 1 85 ? 6.612 5.066 7.662 1.00 96.94 85 ALA A N 1
ATOM 604 C CA . ALA A 1 85 ? 8.069 5.064 7.511 1.00 96.94 85 ALA A CA 1
ATOM 605 C C . ALA A 1 85 ? 8.560 4.649 6.108 1.00 96.94 85 ALA A C 1
ATOM 607 O O . ALA A 1 85 ? 9.719 4.900 5.765 1.00 96.94 85 ALA A O 1
ATOM 608 N N . ALA A 1 86 ? 7.721 3.983 5.309 1.00 97.50 86 ALA A N 1
ATOM 609 C CA . ALA A 1 86 ? 8.120 3.433 4.017 1.00 97.50 86 ALA A CA 1
ATOM 610 C C . ALA A 1 86 ? 8.536 4.504 2.981 1.00 97.50 86 ALA A C 1
ATOM 612 O O . ALA A 1 86 ? 9.606 4.327 2.388 1.00 97.50 86 ALA A O 1
ATOM 613 N N . PRO A 1 87 ? 7.808 5.628 2.775 1.00 98.25 87 PRO A N 1
ATOM 614 C CA . PRO A 1 87 ? 8.196 6.624 1.777 1.00 98.25 87 PRO A CA 1
ATOM 615 C C . PRO A 1 87 ? 9.584 7.223 2.029 1.00 98.25 87 PRO A C 1
ATOM 617 O O . PRO A 1 87 ? 10.380 7.310 1.096 1.00 98.25 87 PRO A O 1
ATOM 620 N N . THR A 1 88 ? 9.938 7.524 3.284 1.00 97.06 88 THR A N 1
ATOM 621 C CA . THR A 1 88 ? 11.268 8.041 3.651 1.00 97.06 88 THR A CA 1
ATOM 622 C C . THR A 1 88 ? 12.387 7.034 3.346 1.00 97.06 88 THR A C 1
ATOM 624 O O . THR A 1 88 ? 13.443 7.413 2.840 1.00 97.06 88 THR A O 1
ATOM 627 N N . ARG A 1 89 ? 12.166 5.732 3.594 1.00 96.75 89 ARG A N 1
ATOM 628 C CA . ARG A 1 89 ? 13.140 4.665 3.265 1.00 96.75 89 ARG A CA 1
ATOM 629 C C . ARG A 1 89 ? 13.336 4.530 1.759 1.00 96.75 89 ARG A C 1
ATOM 631 O O . ARG A 1 89 ? 14.466 4.415 1.284 1.00 96.75 89 ARG A O 1
ATOM 638 N N . PHE A 1 90 ? 12.246 4.588 0.999 1.00 97.75 90 PHE A N 1
ATOM 639 C CA . PHE A 1 90 ? 12.306 4.597 -0.457 1.00 97.75 90 PHE A CA 1
ATOM 640 C C . PHE A 1 90 ? 12.974 5.861 -1.003 1.00 97.75 90 PHE A C 1
ATOM 642 O O . PHE A 1 90 ? 13.764 5.764 -1.934 1.00 97.75 90 PHE A O 1
ATOM 649 N N . LEU A 1 91 ? 12.755 7.024 -0.389 1.00 97.62 91 LEU A N 1
ATOM 650 C CA . LEU A 1 91 ? 13.421 8.277 -0.742 1.00 97.62 91 LEU A CA 1
ATOM 651 C C . LEU A 1 91 ? 14.946 8.189 -0.560 1.00 97.62 91 LEU A C 1
ATOM 653 O O . LEU A 1 91 ? 15.689 8.630 -1.437 1.00 97.62 91 LEU A O 1
ATOM 657 N N . THR A 1 92 ? 15.424 7.568 0.523 1.00 96.62 92 THR A N 1
ATOM 658 C CA . THR A 1 92 ? 16.848 7.235 0.718 1.00 96.62 92 THR A CA 1
ATOM 659 C C . THR A 1 92 ? 17.370 6.334 -0.413 1.00 96.62 92 THR A C 1
ATOM 661 O O . THR A 1 92 ? 18.375 6.670 -1.041 1.00 96.62 92 THR A O 1
ATOM 664 N N . ALA A 1 93 ? 16.652 5.261 -0.772 1.00 95.06 93 ALA A N 1
ATOM 665 C CA . ALA A 1 93 ? 17.038 4.393 -1.894 1.00 95.06 93 ALA A CA 1
ATOM 666 C C . ALA A 1 93 ? 17.068 5.131 -3.253 1.00 95.06 93 ALA A C 1
ATOM 668 O O . ALA A 1 93 ? 18.013 4.970 -4.024 1.00 95.06 93 ALA A O 1
ATOM 669 N N . VAL A 1 94 ? 16.087 6.000 -3.533 1.00 95.19 94 VAL A N 1
ATOM 670 C CA . VAL A 1 94 ? 16.009 6.822 -4.761 1.00 95.19 94 VAL A CA 1
ATOM 671 C C . VAL A 1 94 ? 17.151 7.845 -4.849 1.00 95.19 94 VAL A C 1
ATOM 673 O O . VAL A 1 94 ? 17.571 8.219 -5.948 1.00 95.19 94 VAL A O 1
ATOM 676 N N . ARG A 1 95 ? 17.701 8.276 -3.707 1.00 93.44 95 ARG A N 1
ATOM 677 C CA . ARG A 1 95 ? 18.914 9.111 -3.629 1.00 93.44 95 ARG A CA 1
ATOM 678 C C . ARG A 1 95 ? 20.213 8.322 -3.851 1.00 93.44 95 ARG A C 1
ATOM 680 O O . ARG A 1 95 ? 21.265 8.938 -4.004 1.00 93.44 95 ARG A O 1
ATOM 687 N N . GLY A 1 96 ? 20.148 6.991 -3.942 1.00 92.19 96 GLY A N 1
ATOM 688 C CA . GLY A 1 96 ? 21.312 6.110 -4.081 1.00 92.19 96 GLY A CA 1
ATOM 689 C C . GLY A 1 96 ? 22.027 5.820 -2.758 1.00 92.19 96 GLY A C 1
ATOM 690 O O . GLY A 1 96 ? 23.175 5.379 -2.770 1.00 92.19 96 GLY A O 1
ATOM 691 N N . GLU A 1 97 ? 21.368 6.087 -1.632 1.00 94.50 97 GLU A N 1
ATOM 692 C CA . GLU A 1 97 ? 21.828 5.753 -0.284 1.00 94.50 97 GLU A CA 1
ATOM 693 C C . GLU A 1 97 ? 21.267 4.377 0.135 1.00 94.50 97 GLU A C 1
ATOM 695 O O . GLU A 1 97 ? 20.297 3.888 -0.447 1.00 94.50 97 GLU A O 1
ATOM 700 N N . GLU A 1 98 ? 21.860 3.733 1.145 1.00 92.38 98 GLU A N 1
ATOM 701 C CA . GLU A 1 98 ? 21.394 2.438 1.665 1.00 92.38 98 GLU A CA 1
ATOM 702 C C . GLU A 1 98 ? 20.478 2.650 2.890 1.00 92.38 98 GLU A C 1
ATOM 704 O O . GLU A 1 98 ? 20.978 2.972 3.971 1.00 92.38 98 GLU A O 1
ATOM 709 N N . PRO A 1 99 ? 19.142 2.513 2.763 1.00 92.94 99 PRO A N 1
ATOM 710 C CA . PRO A 1 99 ? 18.235 2.594 3.907 1.00 92.94 99 PRO A CA 1
ATOM 711 C C . PRO A 1 99 ? 18.301 1.336 4.782 1.00 92.94 99 PRO A C 1
ATOM 713 O O . PRO A 1 99 ? 18.384 0.210 4.288 1.00 92.94 99 PRO A O 1
ATOM 716 N N . ASP A 1 100 ? 18.155 1.520 6.095 1.00 89.69 100 ASP A N 1
ATOM 717 C CA . ASP A 1 100 ? 17.992 0.406 7.029 1.00 89.69 100 ASP A CA 1
ATOM 718 C C . ASP A 1 100 ? 16.557 -0.153 6.966 1.00 89.69 100 ASP A C 1
ATOM 720 O O . ASP A 1 100 ? 15.635 0.327 7.633 1.00 89.69 100 ASP A O 1
ATOM 724 N N . TRP A 1 101 ? 16.367 -1.197 6.157 1.00 86.44 101 TRP A N 1
ATOM 725 C CA . TRP A 1 101 ? 15.105 -1.943 6.069 1.00 86.44 101 TRP A CA 1
ATOM 726 C C . TRP A 1 101 ? 14.736 -2.693 7.360 1.00 86.44 101 TRP A C 1
ATOM 728 O O . TRP A 1 101 ? 13.566 -3.035 7.538 1.00 86.44 101 TRP A O 1
ATOM 738 N N . SER A 1 102 ? 15.707 -2.949 8.244 1.00 85.50 102 SER A N 1
ATOM 739 C CA . SER A 1 102 ? 15.551 -3.715 9.488 1.00 85.50 102 SER A CA 1
ATOM 740 C C . SER A 1 102 ? 15.234 -2.858 10.716 1.00 85.50 102 SER A C 1
ATOM 742 O O . SER A 1 102 ? 14.789 -3.397 11.730 1.00 85.50 102 SER A O 1
ATOM 744 N N . ALA A 1 103 ? 15.413 -1.536 10.628 1.00 88.00 103 ALA A N 1
ATOM 745 C CA . ALA A 1 103 ? 15.034 -0.605 11.683 1.00 88.00 103 ALA A CA 1
ATOM 746 C C . ALA A 1 103 ? 13.542 -0.737 12.033 1.00 88.00 103 ALA A C 1
ATOM 748 O O . ALA A 1 103 ? 12.682 -0.770 11.144 1.00 88.00 103 ALA A O 1
ATOM 749 N N . GLU A 1 104 ? 13.210 -0.727 13.325 1.00 88.81 104 GLU A N 1
ATOM 750 C CA . GLU A 1 104 ? 11.816 -0.580 13.753 1.00 88.81 104 GLU A CA 1
ATOM 751 C C . GLU A 1 104 ? 11.327 0.835 13.375 1.00 88.81 104 GLU A C 1
ATOM 753 O O . GLU A 1 104 ? 12.079 1.805 13.539 1.00 88.81 104 GLU A O 1
ATOM 758 N N . PRO A 1 105 ? 10.103 0.995 12.845 1.00 89.94 105 PRO A N 1
ATOM 759 C CA . PRO A 1 105 ? 9.533 2.312 12.590 1.00 89.94 105 PRO A CA 1
ATOM 760 C C . PRO A 1 105 ? 9.439 3.181 13.861 1.00 89.94 105 PRO A C 1
ATOM 762 O O . PRO A 1 105 ? 9.306 2.652 14.969 1.00 89.94 105 PRO A O 1
ATOM 765 N N . PRO A 1 106 ? 9.470 4.521 13.733 1.00 87.12 106 PRO A N 1
ATOM 766 C CA . PRO A 1 106 ? 9.234 5.407 14.866 1.00 87.12 106 PRO A CA 1
ATOM 767 C C . PRO A 1 106 ? 7.805 5.226 15.423 1.00 87.12 106 PRO A C 1
ATOM 769 O O . PRO A 1 106 ? 6.892 4.874 14.671 1.00 87.12 106 PRO A O 1
ATOM 772 N N . PRO A 1 107 ? 7.570 5.503 16.721 1.00 87.00 107 PRO A N 1
ATOM 773 C CA . PRO A 1 107 ? 6.229 5.464 17.298 1.00 87.00 107 PRO A CA 1
ATOM 774 C C . PRO A 1 107 ? 5.255 6.390 16.558 1.00 87.00 107 PRO A C 1
ATOM 776 O O . PRO A 1 107 ? 5.581 7.544 16.276 1.00 87.00 107 PRO A O 1
ATOM 779 N N . ILE A 1 108 ? 4.043 5.901 16.290 1.00 91.56 108 ILE A N 1
ATOM 780 C CA . ILE A 1 108 ? 3.002 6.686 15.617 1.00 91.56 108 ILE A CA 1
ATOM 781 C C . ILE A 1 108 ? 2.523 7.855 16.494 1.00 91.56 108 ILE A C 1
ATOM 783 O O . ILE A 1 108 ? 2.274 7.698 17.690 1.00 91.56 108 ILE A O 1
ATOM 787 N N . GLY A 1 109 ? 2.394 9.038 15.884 1.00 91.69 109 GLY A N 1
ATOM 788 C CA . GLY A 1 109 ? 1.712 10.196 16.477 1.00 91.69 109 GLY A CA 1
ATOM 789 C C . GLY A 1 109 ? 0.189 10.095 16.335 1.00 91.69 109 GLY A C 1
ATOM 790 O O . GLY A 1 109 ? -0.338 9.011 16.118 1.00 91.69 109 GLY A O 1
ATOM 791 N N . THR A 1 110 ? -0.531 11.218 16.407 1.00 91.62 110 THR A N 1
ATOM 792 C CA . THR A 1 110 ? -1.959 11.288 16.014 1.00 91.62 110 THR A CA 1
ATOM 793 C C . THR A 1 110 ? -2.148 11.650 14.541 1.00 91.62 110 THR A C 1
ATOM 795 O O . THR A 1 110 ? -3.124 11.246 13.922 1.00 91.62 110 THR A O 1
ATOM 798 N N . GLU A 1 111 ? -1.181 12.355 13.950 1.00 95.56 111 GLU A N 1
ATOM 799 C CA . GLU A 1 111 ? -1.264 12.906 12.591 1.00 95.56 111 GLU A CA 1
ATOM 800 C C . GLU A 1 111 ? -0.682 11.961 11.519 1.00 95.56 111 GLU 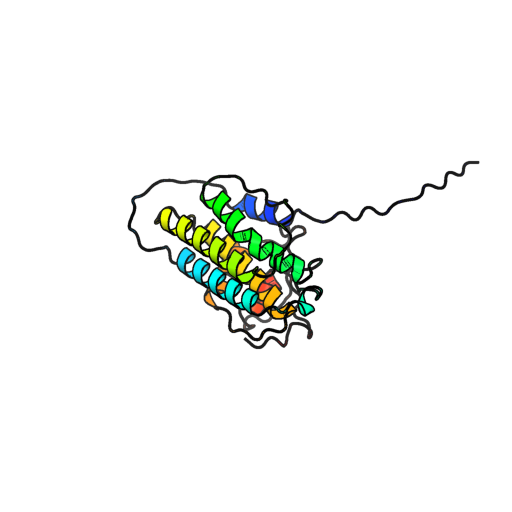A C 1
ATOM 802 O O . GLU A 1 111 ? -0.153 12.424 10.507 1.00 95.56 111 GLU A O 1
ATOM 807 N N . TRP A 1 112 ? -0.733 10.636 11.729 1.00 97.38 112 TRP A N 1
ATOM 808 C CA . TRP A 1 112 ? -0.048 9.643 10.877 1.00 97.38 112 TRP A CA 1
ATOM 809 C C . TRP A 1 112 ? -0.351 9.814 9.383 1.00 97.38 112 TRP A C 1
ATOM 811 O O . TRP A 1 112 ? 0.557 9.736 8.562 1.00 97.38 112 TRP A O 1
ATOM 821 N N . ALA A 1 113 ? -1.600 10.118 9.026 1.00 98.19 113 ALA A N 1
ATOM 822 C CA . ALA A 1 113 ? -2.011 10.297 7.637 1.00 98.19 113 ALA A CA 1
ATOM 823 C C . ALA A 1 113 ? -1.450 11.582 6.998 1.00 98.19 113 ALA A C 1
ATOM 825 O O . ALA A 1 113 ? -1.236 11.619 5.789 1.00 98.19 113 ALA A O 1
ATOM 826 N N . GLN A 1 114 ? -1.199 12.633 7.790 1.00 98.38 114 GLN A N 1
ATOM 827 C CA . GLN A 1 114 ? -0.555 13.853 7.297 1.00 98.38 114 GLN A CA 1
ATOM 828 C C . GLN A 1 114 ? 0.957 13.667 7.164 1.00 98.38 114 GLN A C 1
ATOM 830 O O . GLN A 1 114 ? 1.525 14.106 6.169 1.00 98.38 114 GLN A O 1
ATOM 835 N N . VAL A 1 115 ? 1.595 12.989 8.126 1.00 98.25 115 VAL A N 1
ATOM 836 C CA . VAL A 1 115 ? 3.020 12.631 8.032 1.00 98.25 115 VAL A CA 1
ATOM 837 C C . VAL A 1 115 ? 3.252 11.774 6.790 1.00 98.25 115 VAL A C 1
ATOM 839 O O . VAL A 1 115 ? 4.065 12.142 5.953 1.00 98.25 115 VAL A O 1
ATOM 842 N N . PHE A 1 116 ? 2.464 10.709 6.611 1.00 98.62 116 PHE A N 1
ATOM 843 C CA . PHE A 1 116 ? 2.533 9.854 5.426 1.00 98.62 116 PHE A CA 1
ATOM 844 C C . PHE A 1 116 ? 2.425 10.645 4.114 1.00 98.62 116 PHE A C 1
ATOM 846 O O . PHE A 1 116 ? 3.251 10.450 3.229 1.00 98.62 116 PHE A O 1
ATOM 853 N N . ARG A 1 117 ? 1.442 11.553 3.989 1.00 98.75 117 ARG A N 1
ATOM 854 C CA . ARG A 1 117 ? 1.273 12.370 2.774 1.00 98.75 117 ARG A CA 1
ATOM 855 C C . ARG A 1 117 ? 2.486 13.254 2.486 1.00 98.75 117 ARG A C 1
ATOM 857 O O . ARG A 1 117 ? 2.932 13.282 1.349 1.00 98.75 117 ARG A O 1
ATOM 864 N N . ASN A 1 118 ? 3.055 13.904 3.501 1.00 98.50 118 ASN A N 1
ATOM 865 C CA . ASN A 1 118 ? 4.248 14.735 3.317 1.00 98.50 118 ASN A CA 1
ATOM 866 C C . ASN A 1 118 ? 5.448 13.908 2.806 1.00 98.50 118 ASN A C 1
ATOM 868 O O . ASN A 1 118 ? 6.134 14.316 1.874 1.00 98.50 118 ASN A O 1
ATOM 872 N N . GLU A 1 119 ? 5.690 12.734 3.396 1.00 98.31 119 GLU A N 1
ATOM 873 C CA . GLU A 1 119 ? 6.801 11.855 2.998 1.00 98.31 119 GLU A CA 1
ATOM 874 C C . GLU A 1 119 ? 6.552 11.205 1.616 1.00 98.31 119 GLU A C 1
ATOM 876 O O . GLU A 1 119 ? 7.491 10.945 0.860 1.00 98.31 119 GLU A O 1
ATOM 881 N N . ALA A 1 120 ? 5.285 10.966 1.256 1.00 98.75 120 ALA A N 1
ATOM 882 C CA . ALA A 1 120 ? 4.867 10.510 -0.068 1.00 98.75 120 ALA A CA 1
ATOM 883 C C . ALA A 1 120 ? 5.085 11.581 -1.154 1.00 98.75 120 ALA A C 1
ATOM 885 O O . ALA A 1 120 ? 5.606 11.259 -2.226 1.00 98.75 120 ALA A O 1
ATOM 886 N N . ASP A 1 121 ? 4.757 12.845 -0.866 1.00 98.69 121 ASP A N 1
ATOM 887 C CA . ASP A 1 121 ? 5.026 13.987 -1.749 1.00 98.69 121 ASP A CA 1
ATOM 888 C C . ASP A 1 121 ? 6.535 14.129 -2.023 1.00 98.69 121 ASP A C 1
ATOM 890 O O . ASP A 1 121 ? 6.943 14.285 -3.177 1.00 98.69 121 ASP A O 1
ATOM 894 N N . ASP A 1 122 ? 7.379 14.000 -0.992 1.00 98.50 122 ASP A N 1
ATOM 895 C CA . ASP A 1 122 ? 8.843 14.044 -1.129 1.00 98.50 122 ASP A CA 1
ATOM 896 C C . ASP A 1 122 ? 9.397 12.865 -1.959 1.00 98.50 122 ASP A C 1
ATOM 898 O O . ASP A 1 122 ? 10.311 13.050 -2.774 1.00 98.50 122 ASP A O 1
ATOM 902 N N . LEU A 1 123 ? 8.830 11.659 -1.814 1.00 98.50 123 LEU A N 1
ATOM 903 C CA . LEU A 1 123 ? 9.177 10.490 -2.632 1.00 98.50 123 LEU A CA 1
ATOM 904 C C . LEU A 1 123 ? 8.802 10.692 -4.111 1.00 98.50 123 LEU A C 1
ATOM 906 O O . LEU A 1 123 ? 9.632 10.463 -4.997 1.00 98.50 123 LEU A O 1
ATOM 910 N N . ILE A 1 124 ? 7.580 11.151 -4.396 1.00 98.06 124 ILE A N 1
ATOM 911 C CA . ILE A 1 124 ? 7.131 11.438 -5.767 1.00 98.06 124 ILE A CA 1
ATOM 912 C C . ILE A 1 124 ? 7.931 12.591 -6.378 1.00 98.06 124 ILE A C 1
ATOM 914 O O . ILE A 1 124 ? 8.334 12.511 -7.542 1.00 98.06 124 ILE A O 1
ATOM 918 N N . HIS A 1 125 ? 8.262 13.621 -5.596 1.00 96.88 125 HIS A N 1
ATOM 919 C CA . HIS A 1 125 ? 9.161 14.682 -6.034 1.00 96.88 125 HIS A CA 1
ATOM 920 C C . HIS A 1 125 ? 10.533 14.124 -6.437 1.00 96.88 125 HIS A C 1
ATOM 922 O O . HIS A 1 125 ? 11.032 14.448 -7.516 1.00 96.88 125 HIS A O 1
ATOM 928 N N . ALA A 1 126 ? 11.135 13.253 -5.622 1.00 96.44 126 ALA A N 1
ATOM 929 C CA . ALA A 1 126 ? 12.422 12.640 -5.941 1.00 96.44 126 ALA A CA 1
ATOM 930 C C . ALA A 1 126 ? 12.371 11.776 -7.211 1.00 96.44 126 ALA A C 1
ATOM 932 O O . ALA A 1 126 ? 13.302 11.830 -8.018 1.00 96.44 126 ALA A O 1
ATOM 933 N N . TRP A 1 127 ? 11.274 11.048 -7.447 1.00 96.00 127 TRP A N 1
ATOM 934 C CA . TRP A 1 127 ? 11.068 10.327 -8.705 1.00 96.00 127 TRP A CA 1
ATOM 935 C C . TRP A 1 127 ? 10.937 11.256 -9.914 1.00 96.00 127 TRP A C 1
ATOM 937 O O . TRP A 1 127 ? 11.561 11.000 -10.946 1.00 96.00 127 TRP A O 1
ATOM 947 N N . HIS A 1 128 ? 10.215 12.371 -9.786 1.00 93.00 128 HIS A N 1
ATOM 948 C CA . HIS A 1 128 ? 10.146 13.393 -10.834 1.00 93.00 128 HIS A CA 1
ATOM 949 C C . HIS A 1 128 ? 11.522 13.998 -11.165 1.00 93.00 128 HIS A C 1
ATOM 951 O O . HIS A 1 128 ? 11.791 14.270 -12.333 1.00 93.00 128 HIS A O 1
ATOM 957 N N . GLN A 1 129 ? 12.430 14.130 -10.189 1.00 92.50 129 GLN A N 1
ATOM 958 C CA . GLN A 1 129 ? 13.810 14.574 -10.446 1.00 92.50 129 GLN A CA 1
ATOM 959 C C . GLN A 1 129 ? 14.678 13.530 -11.177 1.00 92.50 129 GLN A C 1
ATOM 961 O O . GLN A 1 129 ? 15.690 13.900 -11.773 1.00 92.50 129 GLN A O 1
ATOM 966 N N . GLN A 1 130 ? 14.315 12.239 -11.174 1.00 89.62 130 GLN A N 1
ATOM 967 C CA . GLN A 1 130 ? 15.015 11.232 -11.988 1.00 89.62 130 GLN A CA 1
ATOM 968 C C . GLN A 1 130 ? 14.601 11.291 -13.468 1.00 89.62 130 GLN A C 1
ATOM 970 O O . GLN A 1 130 ? 15.425 10.986 -14.335 1.00 89.62 130 GLN A O 1
ATOM 975 N N . GLY A 1 131 ? 13.354 11.676 -13.769 1.00 85.69 131 GLY A N 1
ATOM 976 C CA . GLY A 1 131 ? 12.815 11.702 -15.134 1.00 85.69 131 GLY A CA 1
ATOM 977 C C . GLY A 1 131 ? 12.991 10.353 -15.842 1.00 85.69 131 GLY A C 1
ATOM 978 O O . GLY A 1 131 ? 12.689 9.300 -15.281 1.00 85.69 131 GLY A O 1
ATOM 979 N N . ASP A 1 132 ? 13.572 10.370 -17.042 1.00 81.62 132 ASP A N 1
ATOM 980 C CA . ASP A 1 132 ? 13.838 9.167 -17.854 1.00 81.62 132 ASP A CA 1
ATOM 981 C C . ASP A 1 132 ? 14.823 8.171 -17.205 1.00 81.62 132 ASP A C 1
ATOM 983 O O . ASP A 1 132 ? 14.959 7.040 -17.668 1.00 81.62 132 ASP A O 1
ATOM 987 N N . ARG A 1 133 ? 15.519 8.565 -16.127 1.00 83.50 133 ARG A N 1
ATOM 988 C CA . ARG A 1 133 ? 16.380 7.673 -15.329 1.00 83.50 133 ARG A CA 1
ATOM 989 C C . ARG A 1 133 ? 15.610 6.870 -14.275 1.00 83.50 133 ARG A C 1
ATOM 991 O O . ARG A 1 133 ? 16.245 6.105 -13.552 1.00 83.50 133 ARG A O 1
ATOM 998 N N . ALA A 1 134 ? 14.301 7.084 -14.114 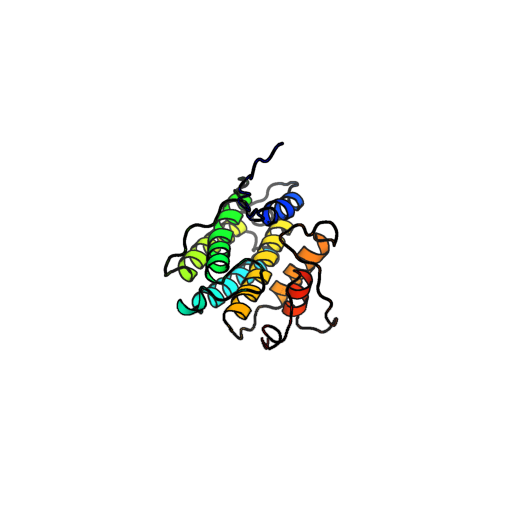1.00 86.44 134 ALA A N 1
ATOM 999 C CA . ALA A 1 134 ? 13.512 6.404 -13.094 1.00 86.44 134 ALA A CA 1
ATOM 1000 C C . ALA A 1 134 ? 13.576 4.879 -13.283 1.00 86.44 134 ALA A C 1
ATOM 1002 O O . ALA A 1 134 ? 13.159 4.344 -14.313 1.00 86.44 134 ALA A O 1
ATOM 1003 N N . GLU A 1 135 ? 14.105 4.169 -12.286 1.00 91.56 135 GLU A N 1
ATOM 1004 C CA . GLU A 1 135 ? 14.246 2.720 -12.350 1.00 91.56 135 GLU A CA 1
ATOM 1005 C C . GLU A 1 135 ? 12.878 2.055 -12.154 1.00 91.56 135 GLU A C 1
ATOM 1007 O O . GLU A 1 135 ? 12.431 1.824 -11.033 1.00 91.56 135 GLU A O 1
ATOM 1012 N N . VAL A 1 136 ? 12.209 1.738 -13.266 1.00 93.00 136 VAL A N 1
ATOM 1013 C CA . VAL A 1 136 ? 10.836 1.203 -13.287 1.00 93.00 136 VAL A CA 1
ATOM 1014 C C . VAL A 1 136 ? 10.649 0.008 -12.344 1.00 93.00 136 VAL A C 1
ATOM 1016 O O . VAL A 1 136 ? 9.630 -0.061 -11.670 1.00 93.00 136 VAL A O 1
ATOM 1019 N N . ARG A 1 137 ? 11.643 -0.885 -12.205 1.00 92.94 137 ARG A N 1
ATOM 1020 C CA . ARG A 1 137 ? 11.561 -2.017 -11.263 1.00 92.94 137 ARG A CA 1
ATOM 1021 C C . ARG A 1 137 ? 11.505 -1.589 -9.794 1.00 92.94 137 ARG A C 1
ATOM 1023 O O . ARG A 1 137 ? 10.792 -2.223 -9.024 1.00 92.94 137 ARG A O 1
ATOM 1030 N N . MET A 1 138 ? 12.209 -0.528 -9.405 1.00 95.25 138 MET A N 1
ATOM 1031 C CA . MET A 1 138 ? 12.122 0.031 -8.055 1.00 95.25 138 MET A CA 1
ATOM 1032 C C . MET A 1 138 ? 10.789 0.772 -7.842 1.00 95.25 138 MET A C 1
ATOM 1034 O O . MET A 1 138 ? 10.211 0.675 -6.763 1.00 95.25 138 MET A O 1
ATOM 1038 N N . VAL A 1 139 ? 10.263 1.457 -8.864 1.00 97.25 139 VAL A N 1
ATOM 1039 C CA . VAL A 1 139 ? 8.937 2.108 -8.807 1.00 97.25 139 VAL A CA 1
ATOM 1040 C C . VAL A 1 139 ? 7.810 1.071 -8.674 1.00 97.25 139 VAL A C 1
ATOM 1042 O O . VAL A 1 139 ? 6.898 1.235 -7.863 1.00 97.25 139 VAL A O 1
ATOM 1045 N N . ASP A 1 140 ? 7.883 -0.024 -9.431 1.00 96.69 140 ASP A N 1
ATOM 1046 C CA . ASP A 1 140 ? 6.901 -1.111 -9.376 1.00 96.69 140 ASP A CA 1
ATOM 1047 C C . ASP A 1 140 ? 7.002 -1.909 -8.056 1.00 96.69 140 ASP A C 1
ATOM 1049 O O . ASP A 1 140 ? 5.973 -2.327 -7.528 1.00 96.69 140 ASP A O 1
ATOM 1053 N N . TRP A 1 141 ? 8.195 -2.033 -7.449 1.00 96.19 141 TRP A N 1
ATOM 1054 C CA . TRP A 1 141 ? 8.345 -2.557 -6.078 1.00 96.19 141 TRP A CA 1
ATOM 1055 C C . TRP A 1 141 ? 7.610 -1.690 -5.049 1.00 96.19 141 TRP A C 1
ATOM 1057 O O . TRP A 1 141 ? 6.837 -2.203 -4.242 1.00 96.19 141 TRP A O 1
ATOM 1067 N N . GLN A 1 142 ? 7.813 -0.372 -5.100 1.00 98.19 142 GLN A N 1
ATOM 1068 C CA . GLN A 1 142 ? 7.133 0.575 -4.210 1.00 98.19 142 GLN A CA 1
ATOM 1069 C C . GLN A 1 142 ? 5.614 0.504 -4.391 1.00 98.19 142 GLN A C 1
ATOM 1071 O O . GLN A 1 142 ? 4.868 0.470 -3.414 1.00 98.19 142 GLN A O 1
ATOM 1076 N N . THR A 1 143 ? 5.163 0.398 -5.643 1.00 98.69 143 THR A N 1
ATOM 1077 C CA . THR A 1 143 ? 3.749 0.202 -5.985 1.00 98.69 143 THR A CA 1
ATOM 1078 C C . THR A 1 143 ? 3.204 -1.080 -5.351 1.00 98.69 143 THR A C 1
ATOM 1080 O O . THR A 1 143 ? 2.121 -1.045 -4.773 1.00 98.69 143 THR A O 1
ATOM 1083 N N . ALA A 1 144 ? 3.957 -2.186 -5.390 1.00 98.12 144 ALA A N 1
ATOM 1084 C CA . ALA A 1 144 ? 3.558 -3.448 -4.769 1.00 98.12 144 ALA A CA 1
ATOM 1085 C C . ALA A 1 144 ? 3.412 -3.357 -3.242 1.00 98.12 144 ALA A C 1
ATOM 1087 O O . ALA A 1 144 ? 2.401 -3.819 -2.714 1.00 98.12 144 ALA A O 1
ATOM 1088 N N . GLU A 1 145 ? 4.357 -2.719 -2.544 1.00 97.81 145 GLU A N 1
ATOM 1089 C CA . GLU A 1 145 ? 4.267 -2.535 -1.086 1.00 97.81 145 GLU A CA 1
ATOM 1090 C C . GLU A 1 145 ? 3.044 -1.703 -0.689 1.00 97.81 145 GLU A C 1
ATOM 1092 O O . GLU A 1 145 ? 2.217 -2.144 0.114 1.00 97.81 145 GLU A O 1
ATOM 1097 N N . PHE A 1 146 ? 2.864 -0.523 -1.294 1.00 98.75 146 PHE A N 1
ATOM 1098 C CA . PHE A 1 146 ? 1.714 0.321 -0.967 1.00 98.75 146 PHE A CA 1
ATOM 1099 C C . PHE A 1 146 ? 0.385 -0.324 -1.381 1.00 98.75 146 PHE A C 1
ATOM 1101 O O . PHE A 1 146 ? -0.599 -0.159 -0.664 1.00 98.75 146 PHE A O 1
ATOM 1108 N N . ALA A 1 147 ? 0.334 -1.108 -2.462 1.00 98.62 147 ALA A N 1
ATOM 1109 C CA . ALA A 1 147 ? -0.866 -1.849 -2.847 1.00 98.62 147 ALA A CA 1
ATOM 1110 C C . ALA A 1 147 ? -1.259 -2.909 -1.801 1.00 98.62 147 ALA A C 1
ATOM 1112 O O . ALA A 1 147 ? -2.391 -2.893 -1.310 1.00 98.62 147 ALA A O 1
ATOM 1113 N N . VAL A 1 148 ? -0.328 -3.797 -1.426 1.00 98.00 148 VAL A N 1
ATOM 1114 C CA . VAL A 1 148 ? -0.583 -4.887 -0.466 1.00 98.00 148 VAL A CA 1
ATOM 1115 C C . VAL A 1 148 ? -0.928 -4.326 0.913 1.00 98.00 148 VAL A C 1
ATOM 1117 O O . VAL A 1 148 ? -1.952 -4.693 1.489 1.00 98.00 148 VAL A O 1
ATOM 1120 N N . HIS A 1 149 ? -0.131 -3.392 1.434 1.00 98.50 149 HIS A N 1
ATOM 1121 C CA . HIS A 1 149 ? -0.330 -2.883 2.789 1.00 98.50 149 HIS A CA 1
ATOM 1122 C C . HIS A 1 149 ? -1.492 -1.881 2.920 1.00 98.50 149 HIS A C 1
ATOM 1124 O O . HIS A 1 149 ? -2.077 -1.778 4.001 1.00 98.50 149 HIS A O 1
ATOM 1130 N N . THR A 1 150 ? -1.915 -1.213 1.837 1.00 98.56 150 THR A N 1
ATOM 1131 C CA . THR A 1 150 ? -3.195 -0.472 1.832 1.00 98.56 150 THR A CA 1
ATOM 1132 C C . THR A 1 150 ? -4.382 -1.423 1.924 1.00 98.56 150 THR A C 1
ATOM 1134 O O . THR A 1 150 ? -5.320 -1.146 2.673 1.00 98.56 150 THR A O 1
ATOM 1137 N N . TRP A 1 151 ? -4.341 -2.554 1.209 1.00 97.44 151 TRP A N 1
ATOM 1138 C CA . TRP A 1 151 ? -5.375 -3.583 1.315 1.00 97.44 151 TRP A CA 1
ATOM 1139 C C . TRP A 1 151 ? -5.405 -4.192 2.724 1.00 97.44 151 TRP A C 1
ATOM 1141 O O . TRP A 1 151 ? -6.463 -4.187 3.350 1.00 97.44 151 TRP A O 1
ATOM 1151 N N . ASP A 1 152 ? -4.251 -4.592 3.278 1.00 97.38 152 ASP A N 1
ATOM 1152 C CA . ASP A 1 152 ? -4.151 -5.112 4.653 1.00 97.38 152 ASP A CA 1
ATOM 1153 C C . ASP A 1 152 ? -4.810 -4.159 5.673 1.00 97.38 152 ASP A C 1
ATOM 1155 O O . ASP A 1 152 ? -5.539 -4.597 6.567 1.00 97.38 152 ASP A O 1
ATOM 1159 N N . LEU A 1 153 ? -4.580 -2.845 5.530 1.00 98.00 153 LEU A N 1
ATOM 1160 C CA . LEU A 1 153 ? -5.119 -1.823 6.428 1.00 98.00 153 LEU A CA 1
ATOM 1161 C C . LEU A 1 153 ? -6.622 -1.588 6.220 1.00 98.00 153 LEU A C 1
ATOM 1163 O O . LEU A 1 153 ? -7.358 -1.455 7.203 1.00 98.00 153 LEU A O 1
ATOM 1167 N N . ALA A 1 154 ? -7.085 -1.543 4.967 1.00 96.88 154 ALA A N 1
ATOM 1168 C CA . ALA A 1 154 ? -8.497 -1.381 4.633 1.00 96.88 154 ALA A CA 1
ATOM 1169 C C . ALA A 1 154 ? -9.330 -2.534 5.212 1.00 96.88 154 ALA A C 1
ATOM 1171 O O . ALA A 1 154 ? -10.303 -2.279 5.927 1.00 96.88 154 ALA A O 1
ATOM 1172 N N . GLN A 1 155 ? -8.872 -3.778 5.028 1.00 95.31 155 GLN A N 1
ATOM 1173 C CA . GLN A 1 155 ? -9.509 -4.960 5.605 1.00 95.31 155 GLN A CA 1
ATOM 1174 C C . GLN A 1 155 ? -9.512 -4.890 7.139 1.00 95.31 155 GLN A C 1
ATOM 1176 O O . GLN A 1 155 ? -10.583 -4.883 7.747 1.00 95.31 155 GLN A O 1
ATOM 1181 N N . ALA A 1 156 ? -8.346 -4.714 7.776 1.00 95.88 156 ALA A N 1
ATOM 1182 C CA . ALA A 1 156 ? -8.205 -4.656 9.240 1.00 95.88 156 ALA A CA 1
ATOM 1183 C C . ALA A 1 156 ? -9.088 -3.593 9.929 1.00 95.88 156 ALA A C 1
ATOM 1185 O O . ALA A 1 156 ? -9.492 -3.737 11.092 1.00 95.88 156 ALA A O 1
ATOM 1186 N N . THR A 1 157 ? -9.403 -2.513 9.214 1.00 96.12 157 THR A N 1
ATOM 1187 C CA . THR A 1 157 ? -10.232 -1.407 9.709 1.00 96.12 157 THR A CA 1
ATOM 1188 C C . THR A 1 157 ? -11.686 -1.457 9.225 1.00 96.12 157 THR A C 1
ATOM 1190 O O . THR A 1 157 ? -12.498 -0.659 9.695 1.00 96.12 157 THR A O 1
ATOM 1193 N N . GLY A 1 158 ? -12.059 -2.437 8.393 1.00 93.56 158 GLY A N 1
ATOM 1194 C CA . GLY A 1 158 ? -13.418 -2.620 7.874 1.00 93.56 158 GLY A CA 1
ATOM 1195 C C . GLY A 1 158 ? -13.841 -1.537 6.876 1.00 93.56 158 GLY A C 1
ATOM 1196 O O . GLY A 1 158 ? -15.016 -1.171 6.825 1.00 93.56 158 GLY A O 1
ATOM 1197 N N . GLN A 1 159 ? -12.889 -0.971 6.131 1.00 93.38 159 GLN A N 1
ATOM 1198 C CA . GLN A 1 159 ? -13.150 0.068 5.139 1.00 93.38 159 GLN A CA 1
ATOM 1199 C C . GLN A 1 159 ? -13.531 -0.554 3.792 1.00 93.38 159 GLN A C 1
ATOM 1201 O O . GLN A 1 159 ? -12.680 -1.108 3.104 1.00 93.38 159 GLN A O 1
ATOM 1206 N N . SER A 1 160 ? -14.783 -0.376 3.361 1.00 83.44 160 SER A N 1
ATOM 1207 C CA . SER A 1 160 ? -15.130 -0.558 1.946 1.00 83.44 160 SER A CA 1
ATOM 1208 C C . SER A 1 160 ? -14.577 0.632 1.159 1.00 83.44 160 SER A C 1
ATOM 1210 O O . SER A 1 160 ? -15.014 1.773 1.330 1.00 83.44 160 SER A O 1
ATOM 1212 N N . THR A 1 161 ? -13.560 0.370 0.340 1.00 76.19 161 THR A N 1
ATOM 1213 C CA . THR A 1 161 ? -12.888 1.364 -0.497 1.00 76.19 161 THR A CA 1
ATOM 1214 C C . THR A 1 161 ? -12.566 0.762 -1.859 1.00 76.19 161 THR A C 1
ATOM 1216 O O . THR A 1 161 ? -12.076 -0.362 -1.963 1.00 76.19 161 THR A O 1
ATOM 1219 N N . ARG A 1 162 ? -12.837 1.517 -2.925 1.00 88.88 162 ARG A N 1
ATOM 1220 C CA . ARG A 1 162 ? -12.539 1.100 -4.296 1.00 88.88 162 ARG A CA 1
ATOM 1221 C C . ARG A 1 162 ? -11.113 1.514 -4.649 1.00 88.88 162 ARG A C 1
ATOM 1223 O O . ARG A 1 162 ? -10.897 2.598 -5.186 1.00 88.88 162 ARG A O 1
ATOM 1230 N N . LEU A 1 163 ? -10.158 0.650 -4.322 1.00 95.81 163 LEU A N 1
ATOM 1231 C CA . LEU A 1 163 ? -8.744 0.834 -4.655 1.00 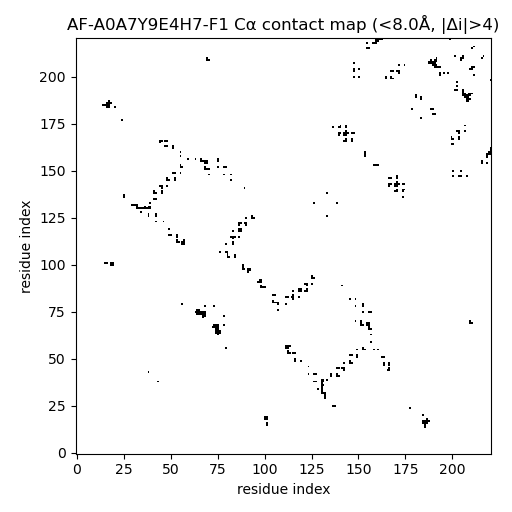95.81 163 LEU A CA 1
ATOM 1232 C C . LEU A 1 163 ? -8.505 0.766 -6.178 1.00 95.81 163 LEU A C 1
ATOM 1234 O O . LEU A 1 163 ? -9.246 0.095 -6.909 1.00 95.81 163 LEU A O 1
ATOM 1238 N N . ASP A 1 164 ? -7.464 1.445 -6.666 1.00 98.06 164 ASP A N 1
ATOM 1239 C CA . ASP A 1 164 ? -7.137 1.497 -8.095 1.00 98.06 164 ASP A CA 1
ATOM 1240 C C . ASP A 1 164 ? -6.681 0.114 -8.591 1.00 98.06 164 ASP A C 1
ATOM 1242 O O . ASP A 1 164 ? -5.746 -0.492 -8.058 1.00 98.06 164 ASP A O 1
ATOM 1246 N N . GLN A 1 165 ? -7.367 -0.398 -9.612 1.00 97.31 165 GLN A N 1
ATOM 1247 C CA . GLN A 1 165 ? -7.111 -1.721 -10.175 1.00 97.31 165 GLN A CA 1
ATOM 1248 C C . GLN A 1 165 ? -5.780 -1.772 -10.938 1.00 97.31 165 GLN A C 1
ATOM 1250 O O . GLN A 1 165 ? -5.108 -2.797 -10.895 1.00 97.31 165 GLN A O 1
ATOM 1255 N N . GLU A 1 166 ? -5.338 -0.668 -11.549 1.00 98.06 166 GLU A N 1
ATOM 1256 C CA . GLU A 1 166 ? -4.041 -0.608 -12.237 1.00 98.06 166 GLU A CA 1
ATOM 1257 C C . GLU A 1 166 ? -2.872 -0.683 -11.238 1.00 98.06 166 GLU A C 1
ATOM 1259 O O . GLU A 1 166 ? -1.833 -1.280 -11.528 1.00 98.06 166 GLU A O 1
ATOM 1264 N N . VAL A 1 167 ? -3.057 -0.139 -10.028 1.00 98.62 167 VAL A N 1
ATOM 1265 C CA . VAL A 1 167 ? -2.108 -0.307 -8.916 1.00 98.62 167 VAL A CA 1
ATOM 1266 C C . VAL A 1 167 ? -1.979 -1.791 -8.552 1.00 98.62 167 VAL A C 1
ATOM 1268 O O . VAL A 1 167 ? -0.857 -2.287 -8.440 1.00 98.62 167 VAL A O 1
ATOM 1271 N N . ALA A 1 168 ? -3.095 -2.526 -8.450 1.00 98.06 168 ALA A N 1
ATOM 1272 C CA . ALA A 1 168 ? -3.068 -3.967 -8.182 1.00 98.06 168 ALA A CA 1
ATOM 1273 C C . ALA A 1 168 ? -2.462 -4.789 -9.331 1.00 98.06 168 ALA A C 1
ATOM 1275 O O . ALA A 1 168 ? -1.680 -5.701 -9.073 1.00 98.06 168 ALA A O 1
ATOM 1276 N N . GLU A 1 169 ? -2.774 -4.463 -10.589 1.00 97.81 169 GLU A N 1
ATOM 1277 C CA . GLU A 1 169 ? -2.211 -5.139 -11.766 1.00 97.81 169 GLU A CA 1
ATOM 1278 C C . GLU A 1 169 ? -0.685 -5.013 -11.820 1.00 97.81 169 GLU A C 1
ATOM 1280 O O . GLU A 1 169 ? 0.012 -6.016 -11.997 1.00 97.81 169 GLU A O 1
ATOM 1285 N N . ARG A 1 170 ? -0.142 -3.802 -11.618 1.00 97.62 170 ARG A N 1
ATOM 1286 C CA . ARG A 1 170 ? 1.315 -3.585 -11.595 1.00 97.62 170 ARG A CA 1
ATOM 1287 C C . ARG A 1 170 ? 1.978 -4.245 -10.392 1.00 97.62 170 ARG A C 1
ATOM 1289 O O . ARG A 1 170 ? 3.02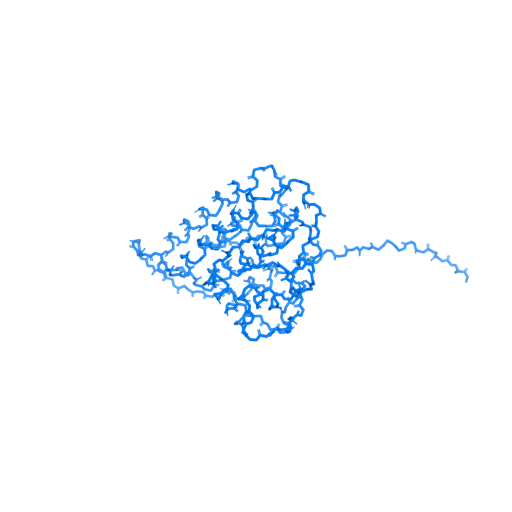7 -4.865 -10.556 1.00 97.62 170 ARG A O 1
ATOM 1296 N N . ALA A 1 171 ? 1.359 -4.151 -9.216 1.00 97.94 171 ALA A N 1
ATOM 1297 C CA . ALA A 1 171 ? 1.824 -4.818 -8.006 1.00 97.94 171 ALA A CA 1
ATOM 1298 C C . ALA A 1 171 ? 1.937 -6.337 -8.206 1.00 97.94 171 ALA A C 1
ATOM 1300 O O . ALA A 1 171 ? 2.994 -6.920 -7.964 1.00 97.94 171 ALA A O 1
ATOM 1301 N N . LEU A 1 172 ? 0.878 -6.968 -8.724 1.00 96.56 172 LEU A N 1
ATOM 1302 C CA . LEU A 1 172 ? 0.839 -8.405 -8.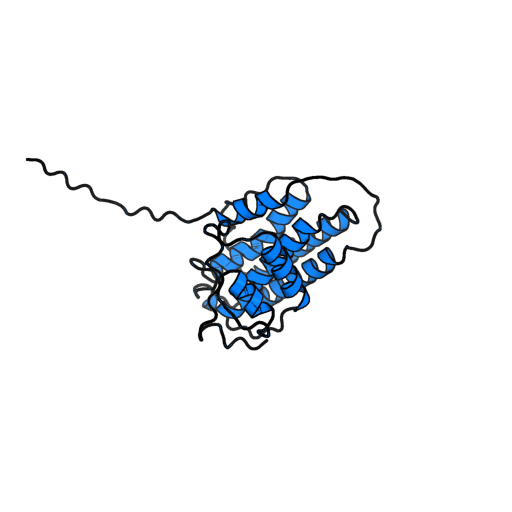983 1.00 96.56 172 LEU A CA 1
ATOM 1303 C C . LEU A 1 172 ? 1.852 -8.807 -10.061 1.00 96.56 172 LEU A C 1
ATOM 1305 O O . LEU A 1 172 ? 2.565 -9.789 -9.881 1.00 96.56 172 LEU A O 1
ATOM 1309 N N . ALA A 1 173 ? 1.982 -8.032 -11.143 1.00 96.44 173 ALA A N 1
ATOM 1310 C CA . ALA A 1 173 ? 2.976 -8.289 -12.186 1.00 96.44 173 ALA A CA 1
ATOM 1311 C C . ALA A 1 173 ? 4.423 -8.192 -11.663 1.00 96.44 173 ALA A C 1
ATOM 1313 O O . ALA A 1 173 ? 5.261 -9.022 -12.021 1.00 96.44 173 ALA A O 1
ATOM 1314 N N . PHE A 1 174 ? 4.720 -7.220 -10.793 1.00 96.19 174 PHE A N 1
ATOM 1315 C CA . PHE A 1 174 ? 6.021 -7.110 -10.131 1.00 96.19 174 PHE A CA 1
ATOM 1316 C C . PHE A 1 174 ? 6.294 -8.310 -9.220 1.00 96.19 174 PHE A C 1
ATOM 1318 O O . PHE A 1 174 ? 7.355 -8.931 -9.320 1.00 96.19 174 PHE A O 1
ATOM 1325 N N . MET A 1 175 ? 5.334 -8.656 -8.355 1.00 94.94 175 MET A N 1
ATOM 1326 C CA . MET A 1 175 ? 5.480 -9.778 -7.431 1.00 94.94 175 MET A CA 1
ATOM 1327 C C . MET A 1 175 ? 5.640 -11.099 -8.192 1.00 94.94 175 MET A C 1
ATOM 1329 O O . MET A 1 175 ? 6.591 -11.822 -7.921 1.00 94.94 175 MET A O 1
ATOM 1333 N N . ALA A 1 176 ? 4.815 -11.371 -9.205 1.00 93.19 176 ALA A N 1
ATOM 1334 C CA . ALA A 1 176 ? 4.900 -12.584 -10.024 1.00 93.19 176 ALA A CA 1
ATOM 1335 C C . ALA A 1 176 ? 6.216 -12.714 -10.818 1.00 93.19 176 ALA A C 1
ATOM 1337 O O . ALA A 1 176 ? 6.631 -13.823 -11.151 1.00 93.19 176 ALA A O 1
ATOM 1338 N N . ALA A 1 177 ? 6.893 -11.600 -11.116 1.00 92.75 177 ALA A N 1
ATOM 1339 C CA . ALA A 1 177 ? 8.189 -11.603 -11.793 1.00 92.75 177 ALA A CA 1
ATOM 1340 C C . ALA A 1 177 ? 9.394 -11.795 -10.848 1.00 92.75 177 ALA A C 1
ATOM 1342 O O . ALA A 1 177 ? 10.490 -12.096 -11.324 1.00 92.75 177 ALA A O 1
ATOM 1343 N N . GLY A 1 178 ? 9.230 -11.577 -9.536 1.00 86.38 178 GLY A N 1
ATOM 1344 C CA . GLY A 1 178 ? 10.329 -11.587 -8.557 1.00 86.38 178 GLY A CA 1
ATOM 1345 C C . GLY A 1 178 ? 10.191 -12.595 -7.413 1.00 86.38 178 GLY A C 1
ATOM 1346 O O . GLY A 1 178 ? 11.203 -13.009 -6.845 1.00 86.38 178 GLY A O 1
ATOM 1347 N N . LEU A 1 179 ? 8.967 -12.996 -7.078 1.00 87.50 179 LEU A N 1
ATOM 1348 C CA . LEU A 1 179 ? 8.631 -13.884 -5.972 1.00 87.50 179 LEU A CA 1
ATOM 1349 C C . LEU A 1 179 ? 8.394 -15.304 -6.509 1.00 87.50 179 LEU A C 1
ATOM 1351 O O . LEU A 1 179 ? 7.647 -15.510 -7.459 1.00 87.50 179 LEU A O 1
ATOM 1355 N N . THR A 1 180 ? 9.024 -16.297 -5.894 1.00 87.94 180 THR A N 1
ATOM 1356 C CA . THR A 1 180 ? 8.825 -17.723 -6.183 1.00 87.94 180 THR A CA 1
ATOM 1357 C C . THR A 1 180 ? 8.546 -18.459 -4.871 1.00 87.94 180 THR A C 1
ATOM 1359 O O . THR A 1 180 ? 8.903 -17.947 -3.804 1.00 87.94 180 THR A O 1
ATOM 1362 N N . PRO A 1 181 ? 7.935 -19.659 -4.889 1.00 86.19 181 PRO A N 1
ATOM 1363 C CA . PRO A 1 181 ? 7.675 -20.426 -3.668 1.00 86.19 181 PRO A CA 1
ATOM 1364 C C . PRO A 1 181 ? 8.912 -20.611 -2.769 1.00 86.19 181 PRO A C 1
ATOM 1366 O O . PRO A 1 181 ? 8.785 -20.647 -1.548 1.00 86.19 181 PRO A O 1
ATOM 1369 N N . GLU A 1 182 ? 10.106 -20.673 -3.361 1.00 87.44 182 GLU A N 1
ATOM 1370 C CA . GLU A 1 182 ? 11.387 -20.895 -2.684 1.00 87.44 182 GLU A CA 1
ATOM 1371 C C . GLU A 1 182 ? 12.008 -19.619 -2.090 1.00 87.44 182 GLU A C 1
ATOM 1373 O O . GLU A 1 182 ? 12.867 -19.722 -1.213 1.00 87.44 182 GLU A O 1
ATOM 1378 N N . ASN A 1 183 ? 11.626 -18.424 -2.562 1.00 87.69 183 ASN A N 1
ATOM 1379 C CA . ASN A 1 183 ? 12.280 -17.161 -2.188 1.00 87.69 183 ASN A CA 1
ATOM 1380 C C . ASN A 1 183 ? 11.417 -16.218 -1.318 1.00 87.69 183 ASN A C 1
ATOM 1382 O O . ASN A 1 183 ? 11.901 -15.151 -0.940 1.00 87.69 183 ASN A O 1
ATOM 1386 N N . ARG A 1 184 ? 10.193 -16.636 -0.958 1.00 86.62 184 ARG A N 1
ATOM 1387 C CA . ARG A 1 184 ? 9.207 -15.880 -0.153 1.00 86.62 184 ARG A CA 1
ATOM 1388 C C . ARG A 1 184 ? 9.687 -15.447 1.244 1.00 86.62 184 ARG A C 1
ATOM 1390 O O . ARG A 1 184 ? 9.270 -14.395 1.731 1.00 86.62 184 ARG A O 1
ATOM 1397 N N . GLY A 1 185 ? 10.589 -16.214 1.863 1.00 85.38 185 GLY A N 1
ATOM 1398 C CA . GLY A 1 185 ? 11.149 -15.910 3.187 1.00 85.38 185 GLY A CA 1
ATOM 1399 C C . GLY A 1 185 ? 10.083 -15.824 4.289 1.00 85.38 185 GLY A C 1
ATOM 1400 O O . GLY A 1 185 ? 9.040 -16.464 4.201 1.00 85.38 185 GLY A O 1
ATOM 1401 N N . ASP A 1 186 ? 10.339 -15.025 5.329 1.00 82.38 186 ASP A N 1
ATOM 1402 C CA . ASP A 1 186 ? 9.392 -14.835 6.443 1.00 82.38 186 ASP A CA 1
ATOM 1403 C C . ASP A 1 186 ? 8.307 -13.772 6.177 1.00 82.38 186 ASP A C 1
ATOM 1405 O O . ASP A 1 186 ? 7.323 -13.719 6.913 1.00 82.38 186 ASP A O 1
ATOM 1409 N N . ALA A 1 187 ? 8.481 -12.914 5.163 1.00 78.69 187 ALA A N 1
ATOM 1410 C CA . ALA A 1 187 ? 7.560 -11.805 4.870 1.00 78.69 187 ALA A CA 1
ATOM 1411 C C . ALA A 1 187 ? 6.302 -12.227 4.112 1.00 78.69 187 ALA A C 1
ATOM 1413 O O . ALA A 1 187 ? 5.229 -11.659 4.319 1.00 78.69 187 ALA A O 1
ATOM 1414 N N . PHE A 1 188 ? 6.432 -13.218 3.233 1.00 84.81 188 PHE A N 1
ATOM 1415 C CA . PHE A 1 188 ? 5.328 -13.725 2.436 1.00 84.81 188 PHE A CA 1
ATOM 1416 C C . PHE A 1 188 ? 5.023 -15.152 2.871 1.00 84.81 188 PHE A C 1
ATOM 1418 O O . PHE A 1 188 ? 5.877 -16.033 2.807 1.00 84.81 188 PHE A O 1
ATOM 1425 N N . ALA A 1 189 ? 3.784 -15.394 3.294 1.00 88.19 189 ALA A N 1
ATOM 1426 C CA . ALA A 1 189 ? 3.302 -16.757 3.452 1.00 88.19 189 ALA A CA 1
ATOM 1427 C C . ALA A 1 189 ? 3.188 -17.444 2.076 1.00 88.19 189 ALA A C 1
ATOM 1429 O O . ALA A 1 189 ? 3.382 -16.823 1.020 1.00 88.19 189 ALA A O 1
ATOM 1430 N N . HIS A 1 190 ? 2.869 -18.739 2.081 1.00 89.56 190 HIS A N 1
ATOM 1431 C CA . HIS A 1 190 ? 2.500 -19.436 0.853 1.00 89.56 190 HIS A CA 1
ATOM 1432 C C . HIS A 1 190 ? 1.323 -18.738 0.171 1.00 89.56 190 HIS A C 1
ATOM 1434 O O . HIS A 1 190 ? 0.423 -18.228 0.834 1.00 89.56 190 HIS A O 1
ATOM 1440 N N . GLU A 1 191 ? 1.371 -18.726 -1.155 1.00 91.75 191 GLU A N 1
ATOM 1441 C CA . GLU A 1 191 ? 0.283 -18.271 -2.012 1.00 91.75 191 GLU A CA 1
ATOM 1442 C C . GLU A 1 191 ? -1.015 -19.011 -1.690 1.00 91.75 191 GLU A C 1
ATOM 1444 O O . GLU A 1 191 ? -1.001 -20.215 -1.426 1.00 91.75 191 GLU A O 1
ATOM 1449 N N . VAL A 1 192 ? -2.124 -18.277 -1.701 1.00 92.31 192 VAL A N 1
ATOM 1450 C CA . VAL A 1 192 ? -3.468 -18.836 -1.546 1.00 92.31 192 VAL A CA 1
ATOM 1451 C C . VAL A 1 192 ? -4.080 -18.991 -2.935 1.00 92.31 192 VAL A C 1
ATOM 1453 O O . VAL A 1 192 ? -3.999 -18.079 -3.752 1.00 92.31 192 VAL A O 1
ATOM 1456 N N . GLU A 1 193 ? -4.683 -20.145 -3.216 1.00 91.31 193 GLU A N 1
ATOM 1457 C CA . GLU A 1 193 ? -5.397 -20.360 -4.476 1.00 91.31 193 GLU A CA 1
ATOM 1458 C C . GLU A 1 193 ? -6.695 -19.538 -4.500 1.00 91.31 193 GLU A C 1
ATOM 1460 O O . GLU A 1 193 ? -7.449 -19.507 -3.526 1.00 91.31 193 GLU A O 1
ATOM 1465 N N . VAL A 1 194 ? -6.949 -18.869 -5.625 1.00 92.12 194 VAL A N 1
ATOM 1466 C CA . VAL A 1 194 ? -8.164 -18.094 -5.911 1.00 92.12 194 VAL A CA 1
ATOM 1467 C C . VAL A 1 194 ? -8.555 -18.290 -7.374 1.00 92.12 194 VAL A C 1
ATOM 1469 O O . VAL A 1 194 ? -7.700 -18.594 -8.204 1.00 92.12 194 VAL A O 1
ATOM 1472 N N . GLU A 1 195 ? -9.832 -18.089 -7.696 1.00 90.88 195 GLU A N 1
ATOM 1473 C CA . GLU A 1 195 ? -10.321 -18.138 -9.079 1.00 90.88 195 GLU A CA 1
ATOM 1474 C C . GLU A 1 195 ? -9.648 -17.061 -9.956 1.00 90.88 195 GLU A C 1
ATOM 1476 O O . GLU A 1 195 ? -9.367 -15.947 -9.502 1.00 90.88 195 GLU A O 1
ATOM 1481 N N . ASP A 1 196 ? -9.422 -17.367 -11.238 1.00 85.88 196 ASP A N 1
ATOM 1482 C CA . ASP A 1 196 ? -8.748 -16.463 -12.188 1.00 85.88 196 ASP A CA 1
ATOM 1483 C C . ASP A 1 196 ? -9.494 -15.127 -12.397 1.00 85.88 196 ASP A C 1
ATOM 1485 O O . ASP A 1 196 ? -8.871 -14.106 -12.717 1.00 85.88 196 ASP A O 1
ATOM 1489 N N . ASP A 1 197 ? -10.819 -15.126 -12.215 1.00 88.12 197 ASP A N 1
ATOM 1490 C CA . ASP A 1 197 ? -11.704 -13.961 -12.327 1.00 88.12 197 ASP A CA 1
ATOM 1491 C C . ASP A 1 197 ? -11.980 -13.252 -10.987 1.00 88.12 197 ASP A C 1
ATOM 1493 O O . ASP A 1 197 ? -12.730 -12.271 -10.952 1.00 88.12 197 ASP A O 1
ATOM 1497 N N . ALA A 1 198 ? -11.332 -13.680 -9.896 1.00 91.06 198 ALA A N 1
ATOM 1498 C CA . ALA A 1 198 ? -11.407 -12.994 -8.611 1.00 91.06 198 ALA A CA 1
ATOM 1499 C C . ALA A 1 198 ? -10.915 -11.530 -8.717 1.00 91.06 198 ALA A C 1
ATOM 1501 O O . ALA A 1 198 ? -10.025 -11.227 -9.524 1.00 91.06 198 ALA A O 1
ATOM 1502 N N . PRO A 1 199 ? -11.433 -10.603 -7.879 1.00 91.88 199 PRO A N 1
ATOM 1503 C CA . PRO A 1 199 ? -11.007 -9.204 -7.876 1.00 91.88 199 PRO A CA 1
ATOM 1504 C C . PRO A 1 199 ? -9.483 -9.055 -7.791 1.00 91.88 199 PRO A C 1
ATOM 1506 O O . PRO A 1 199 ? -8.819 -9.784 -7.052 1.00 91.88 199 PRO A O 1
ATOM 1509 N N . LEU A 1 200 ? -8.907 -8.083 -8.502 1.00 94.31 200 LEU A N 1
ATOM 1510 C CA . LEU A 1 200 ? -7.446 -7.963 -8.634 1.00 94.31 200 LEU A CA 1
ATOM 1511 C C . LEU A 1 200 ? -6.731 -7.788 -7.288 1.00 94.31 200 LEU A C 1
ATOM 1513 O O . LEU A 1 200 ? -5.651 -8.341 -7.100 1.00 94.31 200 LEU A O 1
ATOM 1517 N N . TYR A 1 201 ? -7.354 -7.107 -6.321 1.00 95.12 201 TYR A N 1
ATOM 1518 C CA . TYR A 1 201 ? -6.827 -7.026 -4.955 1.00 95.12 201 TYR A CA 1
ATOM 1519 C C . TYR A 1 201 ? -6.911 -8.343 -4.181 1.00 95.12 201 TYR A C 1
ATOM 1521 O O . TYR A 1 201 ? -6.015 -8.615 -3.390 1.00 95.12 201 TYR A O 1
ATOM 1529 N N . HIS A 1 202 ? -7.915 -9.189 -4.430 1.00 93.38 202 HIS A N 1
ATOM 1530 C CA . HIS A 1 202 ? -7.970 -10.533 -3.845 1.00 93.38 202 HIS A CA 1
ATOM 1531 C C . HIS A 1 202 ? -6.842 -11.391 -4.422 1.00 93.38 202 HIS A C 1
ATOM 1533 O O . HIS A 1 202 ? -6.122 -12.035 -3.669 1.00 93.38 202 HIS A O 1
ATOM 1539 N N . ARG A 1 203 ? -6.617 -11.321 -5.740 1.00 95.31 203 ARG A N 1
ATOM 1540 C CA . ARG A 1 203 ? -5.509 -12.015 -6.415 1.00 95.31 203 ARG A CA 1
ATOM 1541 C C . ARG A 1 203 ? -4.142 -11.527 -5.930 1.00 95.31 203 ARG A C 1
ATOM 1543 O O . ARG A 1 203 ? -3.290 -12.349 -5.620 1.00 95.31 203 ARG A O 1
ATOM 1550 N N . LEU A 1 204 ? -3.946 -10.216 -5.777 1.00 95.88 204 LEU A N 1
ATOM 1551 C CA . LEU A 1 204 ? -2.728 -9.636 -5.197 1.00 95.88 204 LEU A CA 1
ATOM 1552 C C . LEU A 1 204 ? -2.506 -10.078 -3.742 1.00 95.88 204 LEU A C 1
ATOM 1554 O O . LEU A 1 204 ? -1.406 -10.500 -3.387 1.00 95.88 204 LEU A O 1
ATOM 1558 N N . ALA A 1 205 ? -3.537 -9.999 -2.900 1.00 95.00 205 ALA A N 1
ATOM 1559 C CA . ALA A 1 205 ? -3.458 -10.381 -1.494 1.00 95.00 205 ALA A CA 1
ATOM 1560 C C . ALA A 1 205 ? -3.178 -11.885 -1.333 1.00 95.00 205 ALA A C 1
ATOM 1562 O O . ALA A 1 205 ? -2.269 -12.270 -0.596 1.00 95.00 205 ALA A O 1
ATOM 1563 N N . ALA A 1 206 ? -3.881 -12.732 -2.085 1.00 94.56 206 ALA A N 1
ATOM 1564 C CA . ALA A 1 206 ? -3.648 -14.170 -2.144 1.00 94.56 206 ALA A CA 1
ATOM 1565 C C . ALA A 1 206 ? -2.227 -14.500 -2.635 1.00 94.56 206 ALA A C 1
ATOM 1567 O O . ALA A 1 206 ? -1.538 -15.323 -2.026 1.00 94.56 206 ALA A O 1
ATOM 1568 N N . TYR A 1 207 ? -1.729 -13.777 -3.646 1.00 95.19 207 TYR A N 1
ATOM 1569 C CA . TYR A 1 207 ? -0.345 -13.881 -4.113 1.00 95.19 207 TYR A CA 1
ATOM 1570 C C . TYR A 1 207 ? 0.672 -13.479 -3.034 1.00 95.19 207 TYR A C 1
ATOM 1572 O O . TYR A 1 207 ? 1.700 -14.139 -2.871 1.00 95.19 207 TYR A O 1
ATOM 1580 N N . ALA A 1 208 ? 0.369 -12.464 -2.220 1.00 94.75 208 ALA A N 1
ATOM 1581 C CA . ALA A 1 208 ? 1.134 -12.076 -1.029 1.00 94.75 208 ALA A CA 1
ATOM 1582 C C . ALA A 1 208 ? 0.946 -13.027 0.183 1.00 94.75 208 ALA A C 1
ATOM 1584 O O . ALA A 1 208 ? 1.491 -12.777 1.264 1.00 94.75 208 ALA A O 1
ATOM 1585 N N . GLY A 1 209 ? 0.189 -14.117 0.018 1.00 93.81 209 GLY A N 1
ATOM 1586 C CA . GLY A 1 209 ? -0.076 -15.136 1.035 1.00 93.81 209 GLY A CA 1
ATOM 1587 C C . GLY A 1 209 ? -1.076 -14.722 2.119 1.00 93.81 209 GLY A C 1
ATOM 1588 O O . GLY A 1 209 ? -1.094 -15.308 3.203 1.00 93.81 209 GLY A O 1
ATOM 1589 N N . ARG A 1 210 ? -1.893 -13.695 1.865 1.00 93.56 210 ARG A N 1
ATOM 1590 C CA . ARG A 1 210 ? -2.976 -13.285 2.768 1.00 93.56 210 ARG A CA 1
ATOM 1591 C C . ARG A 1 210 ? -4.127 -14.284 2.686 1.00 93.56 210 ARG A C 1
ATOM 1593 O O . ARG A 1 210 ? -4.500 -14.718 1.601 1.00 93.56 210 ARG A O 1
ATOM 1600 N N . GLN A 1 211 ? -4.695 -14.633 3.838 1.00 88.06 211 GLN A N 1
ATOM 1601 C CA . GLN A 1 211 ? -5.919 -15.432 3.890 1.00 88.06 211 GLN A CA 1
ATOM 1602 C C . GLN A 1 211 ? -7.121 -14.556 3.520 1.00 88.06 211 GLN A C 1
ATOM 1604 O O . GLN A 1 211 ? -7.211 -13.412 3.965 1.00 88.06 211 GLN A O 1
ATOM 1609 N N . LEU A 1 212 ? -8.031 -15.109 2.719 1.00 80.75 212 LEU A N 1
ATOM 1610 C CA . LEU A 1 212 ? -9.280 -14.477 2.281 1.00 80.75 212 LEU A CA 1
ATOM 1611 C C . LEU A 1 212 ? -10.490 -15.201 2.899 1.00 80.75 212 LEU A C 1
ATOM 1613 O O . LEU A 1 212 ? -11.431 -15.558 2.197 1.00 80.75 212 LEU A O 1
ATOM 1617 N N . ASP A 1 213 ? -10.420 -15.506 4.196 1.00 69.44 213 ASP A N 1
ATOM 1618 C CA . ASP A 1 213 ? -11.528 -16.114 4.939 1.00 69.44 213 ASP A CA 1
ATOM 1619 C C . 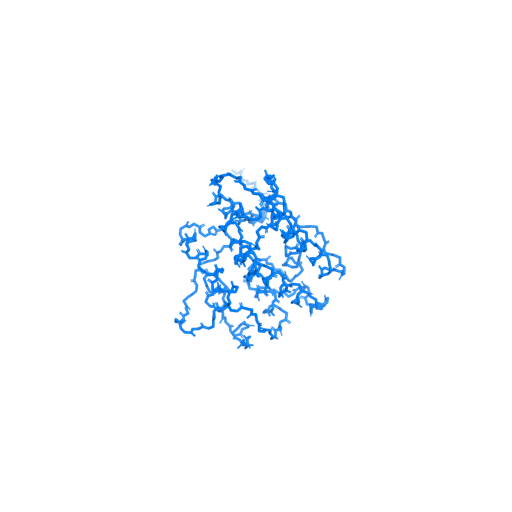ASP A 1 213 ? -12.650 -15.095 5.209 1.00 69.44 213 ASP A C 1
ATOM 1621 O O . ASP A 1 213 ? -12.487 -13.906 4.946 1.00 69.44 213 ASP A O 1
ATOM 1625 N N . ASP A 1 214 ? -13.799 -15.534 5.737 1.00 60.50 214 ASP A N 1
ATOM 1626 C CA . ASP A 1 214 ? -14.994 -14.691 5.950 1.00 60.50 214 ASP A CA 1
ATOM 1627 C C . ASP A 1 214 ? -14.709 -13.373 6.707 1.00 60.50 214 ASP A C 1
ATOM 1629 O O . ASP A 1 214 ? -15.420 -12.386 6.534 1.00 60.50 214 ASP A O 1
ATOM 1633 N N . ALA A 1 215 ? -13.651 -13.322 7.528 1.00 62.16 215 ALA A N 1
ATOM 1634 C CA . ALA A 1 215 ? -13.216 -12.106 8.216 1.00 62.16 215 ALA A CA 1
ATOM 1635 C C . ALA A 1 215 ? -12.731 -10.998 7.257 1.00 62.16 215 ALA A C 1
ATOM 1637 O O . ALA A 1 215 ? -12.817 -9.817 7.599 1.00 62.16 215 ALA A O 1
ATOM 1638 N N . TRP A 1 216 ? -12.239 -11.372 6.071 1.00 64.06 216 TRP A N 1
ATOM 1639 C CA . TRP A 1 216 ? -11.663 -10.486 5.057 1.00 64.06 216 TRP A CA 1
ATOM 1640 C C . TRP A 1 216 ? -12.234 -10.694 3.639 1.00 64.06 216 TRP A C 1
ATOM 1642 O O . TRP A 1 216 ? -11.852 -9.956 2.733 1.00 64.06 216 TRP A O 1
ATOM 1652 N N . ALA A 1 217 ? -13.133 -11.657 3.418 1.00 55.78 217 ALA A N 1
ATOM 1653 C CA . ALA A 1 217 ? -13.760 -11.924 2.117 1.00 55.78 217 ALA A CA 1
ATOM 1654 C C . ALA A 1 217 ? -14.862 -10.909 1.752 1.00 55.78 217 ALA A C 1
ATOM 1656 O O . ALA A 1 217 ? -15.017 -10.556 0.584 1.00 55.78 217 ALA A O 1
ATOM 1657 N N . ASP A 1 218 ? -15.586 -10.396 2.753 1.00 46.12 218 ASP A N 1
ATOM 1658 C CA . ASP A 1 218 ? -16.751 -9.506 2.591 1.00 46.12 218 ASP A CA 1
ATOM 1659 C C . ASP A 1 218 ? -16.392 -8.040 2.248 1.00 46.12 218 ASP A C 1
ATOM 1661 O O . ASP A 1 218 ? -17.263 -7.166 2.191 1.00 46.12 218 ASP A O 1
ATOM 1665 N N . GLY A 1 219 ? -15.112 -7.746 1.996 1.00 42.75 219 GLY A N 1
ATOM 1666 C CA . GLY A 1 219 ? -14.634 -6.434 1.553 1.00 42.75 219 GLY A CA 1
ATOM 1667 C C . GLY A 1 219 ? -15.013 -6.138 0.101 1.00 42.75 219 GLY A C 1
ATOM 1668 O O . GLY A 1 219 ? -14.166 -6.208 -0.784 1.00 42.75 219 GLY A O 1
ATOM 1669 N N . THR A 1 220 ? -16.281 -5.802 -0.151 1.00 34.69 220 THR A N 1
ATOM 1670 C CA . THR A 1 220 ? -16.787 -5.488 -1.495 1.00 34.69 220 THR A CA 1
ATOM 1671 C C . THR A 1 220 ? -16.032 -4.317 -2.147 1.00 34.69 220 THR A C 1
ATOM 1673 O O . THR A 1 220 ? -16.086 -3.177 -1.671 1.00 34.69 220 THR A O 1
ATOM 1676 N N . ALA A 1 221 ? -15.352 -4.627 -3.258 1.00 38.38 221 ALA A N 1
ATOM 1677 C CA . ALA A 1 221 ? -14.608 -3.718 -4.142 1.00 38.38 221 ALA A CA 1
ATOM 1678 C C . ALA A 1 221 ? -15.395 -3.354 -5.426 1.00 38.38 221 ALA A C 1
ATOM 1680 O O . ALA A 1 221 ? -16.202 -4.199 -5.874 1.00 38.38 221 ALA A O 1
#

Radius of gyration: 18.84 Å; Cα contacts (8 Å, |Δi|>4): 271; chains: 1; bounding box: 40×56×60 Å

Foldseek 3Di:
DDDDDDDDDDDDDDDQCAPVLLVVVQDDDDDDDDADADFDVLLVLLLLLLVLLLVLVVPDDPVLQQFDWLQPPDGLQQLLLCLLCVLVQLLCVLVVHHGDSRDRGDGDDPPSSVSSVVSSVSSSVSSSVCHVVRRSLSSLCSLLVSLQSSLRSCLSRVHQDDRDQVSLVSNLVSCVVRPDPVSLPPRADDAADDDPPPRSSVNSNSSSVGDCPPSRVPSDD

Nearest PDB structures (foldseek):
  2nsf-assembly1_A  TM=7.227E-01  e=7.542E-02  Corynebacterium glutamicum
  3dka-assembly1_B  TM=7.510E-01  e=2.398E-01  Bacillus subtilis
  2nsg-assembly1_A  TM=6.275E-01  e=1.345E-01  Corynebacterium glutamicum
  3gor-assembly2_D  TM=7.474E-01  e=4.710E-01  Geobacillus stearothermophilus
  1rxq-assembly1_B  TM=6.340E-01  e=7.626E-01  Bacillus subtilis

Mean predicted aligned error: 9.63 Å

Organism: NCBI:txid661492

Solvent-accessible surface area (backbone atoms only — not comparable to full-atom values): 12976 Å² total; per-residue (Å²): 133,84,88,81,92,74,86,78,79,83,80,81,81,78,89,65,59,39,55,64,58,61,63,67,77,67,82,76,88,88,82,85,79,74,94,84,62,73,70,50,71,55,55,60,40,30,49,52,24,47,51,54,33,35,54,52,49,64,69,63,54,84,88,48,34,80,32,64,32,61,51,76,102,32,31,42,48,53,52,49,21,46,61,46,44,44,33,53,43,50,36,35,44,75,72,73,46,88,54,74,65,69,60,80,56,68,85,73,71,90,57,48,32,60,54,29,42,55,36,39,51,53,30,54,50,53,49,56,75,41,24,91,57,52,58,57,71,58,38,32,50,54,20,26,53,38,39,49,53,36,50,30,50,26,53,48,68,70,51,74,58,80,71,66,62,68,34,26,52,47,17,38,54,44,45,68,73,73,55,47,94,89,70,39,68,85,64,28,52,71,64,46,93,74,65,93,84,50,55,55,61,58,51,35,36,13,58,51,26,27,76,68,48,82,91,52,53,77,61,67,107

pLDDT: mean 82.63, std 22.83, range [27.62, 98.88]